Protein AF-A0A2C6KKE9-F1 (afdb_monomer_lite)

Radius of gyration: 53.25 Å; chains: 1; bounding box: 142×73×127 Å

Foldseek 3Di:
DDDDDDDDDDDDDDDDDDDDDDDDDDDDDDDDDDDDDDDDDDDDDDDDDDDDDDDDDDDDDDDDDDDDDDDDDDDDDDDDDDDDDDDDDDDDDDDDDDDPDDDDDQDDDPPRDRDPDDDPVRVVVVVVVVVVVVVVVVVVVVVVVVVVVVVVVVVVVVVVVVVVVVVVVVVVVVVVVVVVVVVVVVVVVVVVVVVVVVVCVVVVVLVVVLVVQLVVCVVVVNNVVSVVVSVVVVVVVVVVVVVD

Sequence (244 aa):
MEDKEGSTANPSVCPSPTTPGTSSPSSPASPPDTAATKEPKKKSKQRKSVTETAGDSGKAGTGDGKNAEGGPEGRSSSVSAGQMADGDTEGAGTPDELSLRGPQRTIVEKDGKPMQRFTLSEAADEIKRLRRLVKQVRGDLKKAEEDLKTSQSQIGRLQAEHEQSENRLRQKEEETTRFKKEVDELNRGLDIAAEELRVLQATSLPLNEARKLTYKALRKGRALQCLADLFSKNHMTENLVREG

pLDDT: mean 71.03, std 22.38, range [35.94, 98.56]

Secondary structure (DSSP, 8-state):
--------PPPPPPPPPPPPP-----PPP--------------------------------------------------------------------------------TTSS------HHHHHHHHHHHHHHHHHHHHHHHHHHHHHHHHHHHHHHHH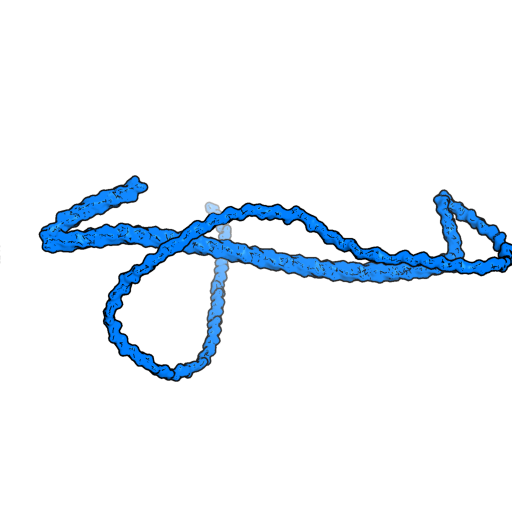HHHHHHHHHHHHHHHHHHHHHHHHHHHHHHHHHHHHHHHHHHHHHHHHHHHHHHHHHHHHTT-HHHHHHHHHHHHHHHHHHHHH-

Structure (mmCIF, N/CA/C/O backbone):
data_AF-A0A2C6KKE9-F1
#
_entry.id   AF-A0A2C6KKE9-F1
#
loop_
_atom_site.group_PDB
_atom_site.id
_atom_site.type_symbol
_atom_site.label_atom_id
_atom_site.label_alt_id
_atom_site.label_comp_id
_atom_site.label_asym_id
_atom_site.label_entity_id
_atom_site.label_seq_id
_atom_site.pdbx_PDB_ins_code
_atom_site.Cartn_x
_atom_site.Cartn_y
_atom_site.Cartn_z
_atom_site.occupancy
_atom_site.B_iso_or_equiv
_atom_site.auth_seq_id
_atom_site.auth_comp_id
_atom_site.auth_asym_id
_atom_site.auth_atom_id
_atom_site.pdbx_PDB_model_num
ATOM 1 N N . MET A 1 1 ? 67.459 13.243 31.282 1.00 55.81 1 MET A N 1
ATOM 2 C CA . MET A 1 1 ? 67.657 11.953 31.963 1.00 55.81 1 MET A CA 1
ATOM 3 C C . MET A 1 1 ? 66.476 11.769 32.879 1.00 55.81 1 MET A C 1
ATOM 5 O O . MET A 1 1 ? 66.356 12.538 33.818 1.00 55.81 1 MET A O 1
ATOM 9 N N . GLU A 1 2 ? 65.599 10.855 32.484 1.00 52.03 2 GLU A N 1
ATOM 10 C CA . GLU A 1 2 ? 64.732 9.984 33.285 1.00 52.03 2 GLU A CA 1
ATOM 11 C C . GLU A 1 2 ? 63.432 9.731 32.522 1.00 52.03 2 GLU A C 1
ATOM 13 O O . GLU A 1 2 ? 62.598 10.607 32.303 1.00 52.03 2 GLU A O 1
ATOM 18 N N . ASP A 1 3 ? 63.387 8.496 32.042 1.00 56.44 3 ASP A N 1
ATOM 19 C CA . ASP A 1 3 ? 62.351 7.819 31.291 1.00 56.44 3 ASP A CA 1
ATOM 20 C C . ASP A 1 3 ? 61.193 7.365 32.193 1.00 56.44 3 ASP A C 1
ATOM 22 O O . ASP A 1 3 ? 61.383 7.183 33.399 1.00 56.44 3 ASP A O 1
ATOM 26 N N . LYS A 1 4 ? 60.045 7.073 31.557 1.00 53.81 4 LYS A N 1
ATOM 27 C CA . LYS A 1 4 ? 59.129 5.915 31.754 1.00 53.81 4 LYS A CA 1
ATOM 28 C C . LYS A 1 4 ? 57.690 6.348 31.469 1.00 53.81 4 LYS A C 1
ATOM 30 O O . LYS A 1 4 ? 57.096 7.114 32.214 1.00 53.81 4 LYS A O 1
ATOM 35 N N . GLU A 1 5 ? 57.171 6.077 30.276 1.00 59.91 5 GLU A N 1
ATOM 36 C CA . GLU A 1 5 ? 56.595 4.796 29.824 1.00 59.91 5 GLU A CA 1
ATOM 37 C C . GLU A 1 5 ? 55.412 4.315 30.668 1.00 59.91 5 GLU A C 1
ATOM 39 O O . GLU A 1 5 ? 55.556 3.821 31.784 1.00 59.91 5 GLU A O 1
ATOM 44 N N . GLY A 1 6 ? 54.228 4.412 30.067 1.00 52.19 6 GLY A N 1
ATOM 45 C CA . GLY A 1 6 ? 53.011 3.784 30.543 1.00 52.19 6 GLY A CA 1
ATOM 46 C C . GLY A 1 6 ? 51.928 3.901 29.482 1.00 52.19 6 GLY A C 1
ATOM 47 O O . GLY A 1 6 ? 51.401 4.986 29.268 1.00 52.19 6 GLY A O 1
ATOM 48 N N . SER A 1 7 ? 51.630 2.795 28.799 1.00 58.91 7 SER A N 1
ATOM 49 C CA . SER A 1 7 ? 50.264 2.289 28.591 1.00 58.91 7 SER A CA 1
ATOM 50 C C . SER A 1 7 ? 50.245 1.290 27.431 1.00 58.91 7 SER A C 1
ATOM 52 O O . SER A 1 7 ? 50.233 1.645 26.253 1.00 58.91 7 SER A O 1
ATOM 54 N N . THR A 1 8 ? 50.256 0.012 27.792 1.00 56.03 8 THR A N 1
ATOM 55 C CA . THR A 1 8 ? 49.983 -1.132 26.927 1.00 56.03 8 THR A CA 1
ATOM 56 C C . THR A 1 8 ? 48.475 -1.246 26.699 1.00 56.03 8 THR A C 1
ATOM 58 O O . THR A 1 8 ? 47.726 -1.667 27.580 1.00 56.03 8 THR A O 1
ATOM 61 N N . ALA A 1 9 ? 48.015 -0.882 25.501 1.00 60.22 9 ALA A N 1
ATOM 62 C CA . ALA A 1 9 ? 46.656 -1.161 25.051 1.00 60.22 9 ALA A CA 1
ATOM 63 C C . ALA A 1 9 ? 46.597 -2.546 24.380 1.00 60.22 9 ALA A C 1
ATOM 65 O O . ALA A 1 9 ? 47.288 -2.811 23.398 1.00 60.22 9 ALA A O 1
ATOM 66 N N . ASN A 1 10 ? 45.764 -3.424 24.940 1.00 64.12 10 ASN A N 1
ATOM 67 C CA . ASN A 1 10 ? 45.442 -4.755 24.423 1.00 64.12 10 ASN A CA 1
ATOM 68 C C . ASN A 1 10 ? 44.775 -4.684 23.035 1.00 64.12 10 ASN A C 1
ATOM 70 O O . ASN A 1 10 ? 43.813 -3.926 22.881 1.00 64.12 10 ASN A O 1
ATOM 74 N N . PRO A 1 11 ? 45.166 -5.518 22.054 1.00 63.31 11 PRO A N 1
ATOM 75 C CA . PRO A 1 11 ? 44.358 -5.714 20.863 1.00 63.31 11 PRO A CA 1
ATOM 76 C C . PRO A 1 11 ? 43.216 -6.706 21.120 1.00 63.31 11 PRO A C 1
ATOM 78 O O . PRO A 1 11 ? 43.390 -7.816 21.623 1.00 63.31 11 PRO A O 1
ATOM 81 N N . SER A 1 12 ? 42.035 -6.228 20.743 1.00 63.50 12 SER A N 1
ATOM 82 C CA . SER A 1 12 ? 40.736 -6.885 20.700 1.00 63.50 12 SER A CA 1
ATOM 83 C C . SER A 1 12 ? 40.760 -8.257 20.014 1.00 63.50 12 SER A C 1
ATOM 85 O O . SER A 1 12 ? 41.307 -8.429 18.923 1.00 63.50 12 SER A O 1
ATOM 87 N N . VAL A 1 13 ? 40.111 -9.220 20.663 1.00 63.34 13 VAL A N 1
ATOM 88 C CA . VAL A 1 13 ? 39.846 -10.577 20.182 1.00 63.34 13 VAL A CA 1
ATOM 89 C C . VAL A 1 13 ? 38.817 -10.515 19.049 1.00 63.34 13 VAL A C 1
ATOM 91 O O . VAL A 1 13 ? 37.689 -10.070 19.248 1.00 63.34 13 VAL A O 1
ATOM 94 N N . CYS A 1 14 ? 39.195 -10.979 17.859 1.00 54.75 14 CYS A N 1
ATOM 95 C CA . CYS A 1 14 ? 38.273 -11.196 16.744 1.00 54.75 14 CYS A CA 1
ATOM 96 C C . CYS A 1 14 ? 37.446 -12.474 16.983 1.00 54.75 14 CYS A C 1
ATOM 98 O O . CYS A 1 14 ? 38.049 -13.532 17.179 1.00 54.75 14 CYS A O 1
ATOM 100 N N . PRO A 1 15 ? 36.103 -12.441 16.925 1.00 65.38 15 PRO A N 1
ATOM 101 C CA . PRO A 1 15 ? 35.307 -13.658 16.851 1.00 65.38 15 PRO A CA 1
ATOM 102 C C . PRO A 1 15 ? 35.207 -14.163 15.402 1.00 65.38 15 PRO A C 1
ATOM 104 O O . PRO A 1 15 ? 34.883 -13.418 14.477 1.00 65.38 15 PRO A O 1
ATOM 107 N N . SER A 1 16 ? 35.491 -15.451 15.219 1.00 62.53 16 SER A N 1
ATOM 108 C CA . SER A 1 16 ? 35.366 -16.194 13.962 1.00 62.53 16 SER A CA 1
ATOM 109 C C . SER A 1 16 ? 33.905 -16.310 13.492 1.00 62.53 16 SER A C 1
ATOM 111 O O . SER A 1 16 ? 33.010 -16.442 14.331 1.00 62.53 16 SER A O 1
ATOM 113 N N . PRO A 1 17 ? 33.635 -16.351 12.174 1.00 62.50 17 PRO A N 1
ATOM 114 C CA . PRO A 1 17 ? 32.291 -16.568 11.650 1.00 62.50 17 PRO A CA 1
ATOM 115 C C . PRO A 1 17 ? 31.867 -18.041 11.769 1.00 62.50 17 PRO A C 1
ATOM 117 O O . PRO A 1 17 ? 32.519 -18.947 11.251 1.00 62.50 17 PRO A O 1
ATOM 120 N N . THR A 1 18 ? 30.737 -18.270 12.435 1.00 60.88 18 THR A N 1
ATOM 121 C CA . THR A 1 18 ? 29.997 -19.536 12.434 1.00 60.88 18 THR A CA 1
ATOM 122 C C . THR A 1 18 ? 29.334 -19.741 11.071 1.00 60.88 18 THR A C 1
ATOM 124 O O . THR A 1 18 ? 28.543 -18.912 10.626 1.00 60.88 18 THR A O 1
ATOM 127 N N . THR A 1 19 ? 29.641 -20.850 10.402 1.00 60.78 19 THR A N 1
ATOM 128 C CA . THR A 1 19 ? 28.963 -21.291 9.179 1.00 60.78 19 THR A CA 1
ATOM 129 C C . THR A 1 19 ? 27.631 -21.973 9.527 1.00 60.78 19 THR A C 1
ATOM 131 O O . THR A 1 19 ? 27.617 -22.895 10.345 1.00 60.78 19 THR A O 1
ATOM 134 N N . PRO A 1 20 ? 26.493 -21.586 8.923 1.00 59.00 20 PRO A N 1
ATOM 135 C CA . PRO A 1 20 ? 25.281 -22.390 8.996 1.00 59.00 20 PRO A CA 1
ATOM 136 C C . PRO A 1 20 ? 25.345 -23.531 7.973 1.00 59.00 20 PRO A C 1
ATOM 138 O O . PRO A 1 20 ? 25.491 -23.318 6.768 1.00 59.00 20 PRO A O 1
ATOM 141 N N . GLY A 1 21 ? 25.249 -24.758 8.490 1.00 44.78 21 GLY A N 1
ATOM 142 C CA . GLY A 1 21 ? 25.185 -25.991 7.719 1.00 44.78 21 GLY A CA 1
ATOM 143 C C . GLY A 1 21 ? 24.011 -25.997 6.744 1.00 44.78 21 GLY A C 1
ATOM 144 O O . GLY A 1 21 ? 22.859 -25.779 7.112 1.00 44.78 21 GLY A O 1
ATOM 145 N N . THR A 1 22 ? 24.329 -26.268 5.485 1.00 43.88 22 THR A N 1
ATOM 146 C CA . THR A 1 22 ? 23.380 -26.464 4.394 1.00 43.88 22 THR A CA 1
ATOM 147 C C . THR A 1 22 ? 22.807 -27.879 4.504 1.00 43.88 22 THR A C 1
ATOM 149 O O . THR A 1 22 ? 23.378 -28.844 4.000 1.00 43.88 22 THR A O 1
ATOM 152 N N . SER A 1 23 ? 21.692 -28.034 5.216 1.00 47.28 23 SER A N 1
ATOM 153 C CA . SER A 1 23 ? 20.913 -29.271 5.207 1.00 47.28 23 SER A CA 1
ATOM 154 C C . SER A 1 23 ? 20.125 -29.361 3.900 1.00 47.28 23 SER A C 1
ATOM 156 O O . SER A 1 23 ? 19.170 -28.630 3.651 1.00 47.28 23 SER A O 1
ATOM 158 N N . SER A 1 24 ? 20.572 -30.270 3.038 1.00 52.88 24 SER A N 1
ATOM 159 C CA . SER A 1 24 ? 19.878 -30.675 1.817 1.00 52.88 24 SER A CA 1
ATOM 160 C C . SER A 1 24 ? 18.617 -31.475 2.170 1.00 52.88 24 SER A C 1
ATOM 162 O O . SER A 1 24 ? 18.736 -32.459 2.904 1.00 52.88 24 SER A O 1
ATOM 164 N N . PRO A 1 25 ? 17.426 -31.145 1.642 1.00 59.31 25 PRO A N 1
ATOM 165 C CA . PRO A 1 25 ? 16.310 -32.076 1.655 1.00 59.31 25 PRO A CA 1
ATOM 166 C C . PRO A 1 25 ? 16.456 -33.086 0.510 1.00 59.31 25 PRO A C 1
ATOM 168 O O . PRO A 1 25 ? 16.362 -32.770 -0.677 1.00 59.31 25 PRO A O 1
ATOM 171 N N . SER A 1 26 ? 16.694 -34.329 0.914 1.00 46.16 26 SER A N 1
ATOM 172 C CA . SER A 1 26 ? 16.576 -35.554 0.131 1.00 46.16 26 SER A CA 1
ATOM 173 C C . SER A 1 26 ? 15.226 -35.631 -0.588 1.00 46.16 26 SER A C 1
ATOM 175 O O . SER A 1 26 ? 14.182 -35.740 0.056 1.00 46.16 26 SER A O 1
ATOM 177 N N . SER A 1 27 ? 15.251 -35.619 -1.920 1.00 62.00 27 SER A N 1
ATOM 178 C CA . SER A 1 27 ? 14.107 -36.016 -2.746 1.00 62.00 27 SER A CA 1
ATOM 179 C C . SER A 1 27 ? 14.050 -37.546 -2.840 1.00 62.00 27 SER A C 1
ATOM 181 O O . SER A 1 27 ? 15.075 -38.158 -3.155 1.00 62.00 27 SER A O 1
ATOM 183 N N . PRO A 1 28 ? 12.900 -38.191 -2.577 1.00 64.94 28 PRO A N 1
ATOM 184 C CA . PRO A 1 28 ? 12.760 -39.624 -2.778 1.00 64.94 28 PRO A CA 1
ATOM 185 C C . PRO A 1 28 ? 12.628 -39.968 -4.265 1.00 64.94 28 PRO A C 1
ATOM 187 O O . PRO A 1 28 ? 11.900 -39.332 -5.025 1.00 64.94 28 PRO A O 1
ATOM 190 N N . ALA A 1 29 ? 13.369 -41.003 -4.646 1.00 49.69 29 ALA A N 1
ATOM 191 C CA . ALA A 1 29 ? 13.398 -41.622 -5.958 1.00 49.69 29 ALA A CA 1
ATOM 192 C C . ALA A 1 29 ? 12.209 -42.568 -6.193 1.00 49.69 29 ALA A C 1
ATOM 194 O O . ALA A 1 29 ? 11.697 -43.153 -5.236 1.00 49.69 29 ALA A O 1
ATOM 195 N N . SER A 1 30 ? 11.955 -42.823 -7.489 1.00 53.44 30 SER A N 1
ATOM 196 C CA . SER A 1 30 ? 11.375 -44.031 -8.135 1.00 53.44 30 SER A CA 1
ATOM 197 C C . SER A 1 30 ? 10.052 -43.794 -8.885 1.00 53.44 30 SER A C 1
ATOM 199 O O . SER A 1 30 ? 9.236 -43.010 -8.407 1.00 53.44 30 SER A O 1
ATOM 201 N N . PRO A 1 31 ? 9.717 -44.597 -9.922 1.00 64.44 31 PRO A N 1
ATOM 202 C CA . PRO A 1 31 ? 10.551 -45.264 -10.942 1.00 64.44 31 PRO A CA 1
ATOM 203 C C . PRO A 1 31 ? 9.940 -45.114 -12.379 1.00 64.44 31 PRO A C 1
ATOM 205 O O . PRO A 1 31 ? 8.987 -44.354 -12.553 1.00 64.44 31 PRO A O 1
ATOM 208 N N . PRO A 1 32 ? 10.509 -45.755 -13.427 1.00 60.16 32 PRO A N 1
ATOM 209 C CA . PRO A 1 32 ? 10.263 -45.429 -14.831 1.00 60.16 32 PRO A CA 1
ATOM 210 C C . PRO A 1 32 ? 9.205 -46.327 -15.480 1.00 60.16 32 PRO A C 1
ATOM 212 O O . PRO A 1 32 ? 9.117 -47.503 -15.144 1.00 60.16 32 PRO A O 1
ATOM 215 N N . ASP A 1 33 ? 8.525 -45.807 -16.505 1.00 47.66 33 ASP A N 1
ATOM 216 C CA . ASP A 1 33 ? 7.851 -46.647 -17.492 1.00 47.66 33 ASP A CA 1
ATOM 217 C C . ASP A 1 33 ? 8.368 -46.378 -18.903 1.00 47.66 33 ASP A C 1
ATOM 219 O O . ASP A 1 33 ? 8.398 -45.266 -19.435 1.00 47.66 33 ASP A O 1
ATOM 223 N N . THR A 1 34 ? 8.841 -47.474 -19.470 1.00 47.44 34 THR A N 1
ATOM 224 C CA . THR A 1 34 ? 9.357 -47.658 -20.811 1.00 47.44 34 THR A CA 1
ATOM 225 C C . THR A 1 34 ? 8.245 -47.745 -21.854 1.00 47.44 34 THR A C 1
ATOM 227 O O . THR A 1 34 ? 7.220 -48.375 -21.622 1.00 47.44 34 THR A O 1
ATOM 230 N N . ALA A 1 35 ? 8.601 -47.291 -23.059 1.00 42.09 35 ALA A N 1
ATOM 231 C CA . ALA A 1 35 ? 8.372 -47.952 -24.349 1.00 42.09 35 ALA A CA 1
ATOM 232 C C . ALA A 1 35 ? 7.429 -47.266 -25.357 1.00 42.09 35 ALA A C 1
ATOM 234 O O . ALA A 1 35 ? 6.228 -47.132 -25.160 1.00 42.09 35 ALA A O 1
ATOM 235 N N . ALA A 1 36 ? 8.043 -47.054 -26.530 1.00 43.06 36 ALA A N 1
ATOM 236 C CA . ALA A 1 36 ? 7.494 -47.205 -27.877 1.00 43.06 36 ALA A CA 1
ATOM 237 C C . ALA A 1 36 ? 6.653 -46.055 -28.464 1.00 43.06 36 ALA A C 1
ATOM 239 O O . ALA A 1 36 ? 5.851 -45.443 -27.785 1.00 43.06 36 ALA A O 1
ATOM 240 N N . THR A 1 37 ? 6.678 -45.720 -29.757 1.00 37.41 37 THR A N 1
ATOM 241 C CA . THR A 1 37 ? 7.508 -46.034 -30.936 1.00 37.41 37 THR A CA 1
ATOM 242 C C . THR A 1 37 ? 6.855 -45.257 -32.093 1.00 37.41 37 THR A C 1
ATOM 244 O O . THR A 1 37 ? 5.659 -45.439 -32.289 1.00 37.41 37 THR A O 1
ATOM 247 N N . LYS A 1 38 ? 7.628 -44.472 -32.870 1.00 46.19 38 LYS A N 1
ATOM 248 C CA . LYS A 1 38 ? 7.531 -44.193 -34.336 1.00 46.19 38 LYS A CA 1
ATOM 249 C C . LYS A 1 38 ? 7.709 -42.724 -34.746 1.00 46.19 38 LYS A C 1
ATOM 251 O O . LYS A 1 38 ? 6.791 -41.916 -34.671 1.00 46.19 38 LYS A O 1
ATOM 256 N N . GLU A 1 39 ? 8.872 -42.467 -35.351 1.00 49.41 39 GLU A N 1
ATOM 257 C CA . GLU A 1 39 ? 9.012 -41.563 -36.502 1.00 49.41 39 GLU A CA 1
ATOM 258 C C . GLU A 1 39 ? 8.097 -42.013 -37.665 1.00 49.41 39 GLU A C 1
ATOM 260 O O . GLU A 1 39 ? 7.815 -43.207 -37.817 1.00 49.41 39 GLU A O 1
ATOM 265 N N . PRO A 1 40 ? 7.730 -41.088 -38.572 1.00 58.06 40 PRO A N 1
ATOM 266 C CA . PRO A 1 40 ? 8.407 -41.150 -39.868 1.00 58.06 40 PRO A CA 1
ATOM 267 C C . PRO A 1 40 ? 8.799 -39.784 -40.450 1.00 58.06 40 PRO A C 1
ATOM 269 O O . PRO A 1 40 ? 8.018 -38.837 -40.520 1.00 58.06 40 PRO A O 1
ATOM 272 N N . LYS A 1 41 ? 10.008 -39.752 -41.016 1.00 46.03 41 LYS A N 1
ATOM 273 C CA . LYS A 1 41 ? 10.457 -38.779 -42.018 1.00 46.03 41 LYS A CA 1
ATOM 274 C C . LYS A 1 41 ? 9.660 -38.927 -43.318 1.00 46.03 41 LYS A C 1
ATOM 276 O O . LYS A 1 41 ? 9.685 -40.001 -43.916 1.00 46.03 41 LYS A O 1
ATOM 281 N N . LYS A 1 42 ? 9.125 -37.826 -43.859 1.00 56.66 42 LYS A N 1
ATOM 282 C CA . LYS A 1 42 ? 9.005 -37.620 -45.317 1.00 56.66 42 LYS A CA 1
ATOM 283 C C . LYS A 1 42 ? 9.294 -36.165 -45.700 1.00 56.66 42 LYS A C 1
ATOM 285 O O . LYS A 1 42 ? 8.695 -35.229 -45.189 1.00 56.66 42 LYS A O 1
ATOM 290 N N . LYS A 1 43 ?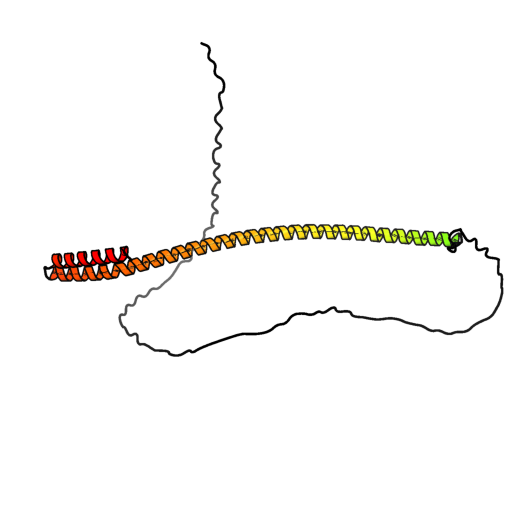 10.241 -36.021 -46.630 1.00 47.47 43 LYS A N 1
ATOM 291 C CA . LYS A 1 43 ? 10.585 -34.811 -47.389 1.00 47.47 43 LYS A CA 1
ATOM 292 C C . LYS A 1 43 ? 9.473 -34.474 -48.396 1.00 47.47 43 LYS A C 1
ATOM 294 O O . LYS A 1 43 ? 9.055 -35.373 -49.114 1.00 47.47 43 LYS A O 1
ATOM 299 N N . SER A 1 44 ? 9.125 -33.193 -48.545 1.00 50.72 44 SER A N 1
ATOM 300 C CA . SER A 1 44 ? 8.686 -32.553 -49.809 1.00 50.72 44 SER A CA 1
ATOM 301 C C . SER A 1 44 ? 8.586 -31.035 -49.568 1.00 50.72 44 SER A C 1
ATOM 303 O O . SER A 1 44 ? 7.815 -30.611 -48.722 1.00 50.72 44 SER A O 1
ATOM 305 N N . LYS A 1 45 ? 9.531 -30.190 -49.994 1.00 50.75 45 LYS A N 1
ATOM 306 C CA . LYS A 1 45 ? 9.705 -29.556 -51.319 1.00 50.75 45 LYS A CA 1
ATOM 307 C C . LYS A 1 45 ? 8.554 -28.608 -51.747 1.00 50.75 45 LYS A C 1
ATOM 309 O O . LYS A 1 45 ? 7.519 -29.053 -52.211 1.00 50.75 45 LYS A O 1
ATOM 314 N N . GLN A 1 46 ? 8.872 -27.305 -51.673 1.00 38.88 46 GLN A N 1
ATOM 315 C CA . GLN A 1 46 ? 8.529 -26.192 -52.586 1.00 38.88 46 GLN A CA 1
ATOM 316 C C . GLN A 1 46 ? 7.069 -25.720 -52.790 1.00 38.88 46 GLN A C 1
ATOM 318 O O . GLN A 1 46 ? 6.284 -26.405 -53.432 1.00 38.88 46 GLN A O 1
ATOM 323 N N . ARG A 1 47 ? 6.838 -24.433 -52.443 1.00 42.94 47 ARG A N 1
ATOM 324 C CA . ARG A 1 47 ? 6.239 -23.294 -53.216 1.00 42.94 47 ARG A CA 1
ATOM 325 C C . ARG A 1 47 ? 5.418 -22.403 -52.262 1.00 42.94 47 ARG A C 1
ATOM 327 O O . ARG A 1 47 ? 4.523 -22.898 -51.604 1.00 42.94 47 ARG A O 1
ATOM 334 N N . LYS A 1 48 ? 5.815 -21.159 -51.952 1.00 47.50 48 LYS A N 1
ATOM 335 C CA . LYS A 1 48 ? 5.644 -19.899 -52.719 1.00 47.50 48 LYS A CA 1
ATOM 336 C C . LYS A 1 48 ? 4.227 -19.700 -53.286 1.00 47.50 48 LYS A C 1
ATOM 338 O O . LYS A 1 48 ? 3.978 -20.140 -54.400 1.00 47.50 48 LYS A O 1
ATOM 343 N N . SER A 1 49 ? 3.394 -18.950 -52.560 1.00 50.84 49 SER A N 1
ATOM 344 C CA . SER A 1 49 ? 2.665 -17.769 -53.064 1.00 50.84 49 SER A CA 1
ATOM 345 C C . SER A 1 49 ? 1.855 -17.126 -51.932 1.00 50.84 49 SER A C 1
ATOM 347 O O . SER A 1 49 ? 0.918 -17.725 -51.415 1.00 50.84 49 SER A O 1
ATOM 349 N N . VAL A 1 50 ? 2.260 -15.912 -51.563 1.00 43.00 50 VAL A N 1
ATOM 350 C CA . VAL A 1 50 ? 1.491 -14.937 -50.785 1.00 43.00 50 VAL A CA 1
ATOM 351 C C . VAL A 1 50 ? 0.782 -14.043 -51.803 1.00 43.00 50 VAL A C 1
ATOM 353 O O . VAL A 1 50 ? 1.445 -13.519 -52.694 1.00 43.00 50 VAL A O 1
ATOM 356 N N . THR A 1 51 ? -0.530 -13.894 -51.661 1.00 46.34 51 THR A N 1
ATOM 357 C CA . THR A 1 51 ? -1.382 -12.848 -52.257 1.00 46.34 51 THR A CA 1
ATOM 358 C C . THR A 1 51 ? -2.437 -12.566 -51.191 1.00 46.34 51 THR A C 1
ATOM 360 O O . THR A 1 51 ? -3.193 -13.464 -50.834 1.00 46.34 51 THR A O 1
ATOM 363 N N . GLU A 1 52 ? -2.256 -11.507 -50.405 1.00 41.22 52 GLU A N 1
ATOM 364 C CA . GLU A 1 52 ? -2.947 -10.221 -50.589 1.00 41.22 52 GLU A CA 1
ATOM 365 C C . GLU A 1 52 ? -4.472 -10.370 -50.601 1.00 41.22 52 GLU A C 1
ATOM 367 O O . GLU A 1 52 ? -5.085 -10.641 -51.628 1.00 41.22 52 GLU A O 1
ATOM 372 N N . THR A 1 53 ? -5.080 -10.122 -49.441 1.00 43.12 53 THR A N 1
ATOM 373 C CA . THR A 1 53 ? -6.463 -9.653 -49.347 1.00 43.12 53 THR A CA 1
ATOM 374 C C . THR A 1 53 ? -6.485 -8.443 -48.431 1.00 43.12 53 THR A C 1
ATOM 376 O O . THR A 1 53 ? -6.206 -8.542 -47.236 1.00 43.12 53 THR A O 1
ATOM 379 N N . ALA A 1 54 ? -6.773 -7.302 -49.046 1.00 41.88 54 ALA A N 1
ATOM 380 C CA . ALA A 1 54 ? -7.089 -6.046 -48.404 1.00 41.88 54 ALA A CA 1
ATOM 381 C C . ALA A 1 54 ? -8.408 -6.146 -47.616 1.00 41.88 54 ALA A C 1
ATOM 383 O O . ALA A 1 54 ? -9.375 -6.743 -48.083 1.00 41.88 54 ALA A O 1
ATOM 384 N N . GLY A 1 55 ? -8.438 -5.509 -46.451 1.00 38.97 55 GLY A N 1
ATOM 385 C CA . GLY A 1 55 ? -9.633 -5.029 -45.754 1.00 38.97 55 GLY A CA 1
ATOM 386 C C . GLY A 1 55 ? -9.143 -3.841 -44.932 1.00 38.97 55 GLY A C 1
ATOM 387 O O . GLY A 1 55 ? -8.257 -4.009 -44.102 1.00 38.97 55 GLY A O 1
ATOM 388 N N . ASP A 1 56 ? -9.394 -2.587 -45.287 1.00 40.44 56 ASP A N 1
ATOM 389 C CA . ASP A 1 56 ? -10.642 -1.873 -45.581 1.00 40.44 56 ASP A CA 1
ATOM 390 C C . ASP A 1 56 ? -11.592 -1.730 -44.380 1.00 40.44 56 ASP A C 1
ATOM 392 O O . ASP A 1 56 ? -12.234 -2.677 -43.935 1.00 40.44 56 ASP A O 1
ATOM 396 N N . SER A 1 57 ? -11.712 -0.465 -43.965 1.00 41.34 57 SER A N 1
ATOM 397 C CA . SER A 1 57 ? -12.805 0.191 -43.237 1.00 41.34 57 SER A CA 1
ATOM 398 C C . SER A 1 57 ? -13.033 -0.081 -41.734 1.00 41.34 57 SER A C 1
ATOM 400 O O . SER A 1 57 ? -13.195 -1.202 -41.270 1.00 41.34 57 SER A O 1
ATOM 402 N N . GLY A 1 58 ? -13.145 1.022 -40.978 1.00 42.81 58 GLY A N 1
ATOM 403 C CA . GLY A 1 58 ? -13.637 1.076 -39.592 1.00 42.81 58 GLY A CA 1
ATOM 404 C C . GLY A 1 58 ? -13.024 2.253 -38.822 1.00 42.81 58 GLY A C 1
ATOM 405 O O . GLY A 1 58 ? -12.064 2.074 -38.090 1.00 42.81 58 GLY A O 1
ATOM 406 N N . LYS A 1 59 ? -13.322 3.515 -39.154 1.00 48.16 59 LYS A N 1
ATOM 407 C CA . LYS A 1 59 ? -14.528 4.298 -38.808 1.00 48.16 59 LYS A CA 1
ATOM 408 C C . LYS A 1 59 ? -14.662 4.599 -37.300 1.00 48.16 59 LYS A C 1
ATOM 410 O O . LYS A 1 59 ? -15.013 3.735 -36.515 1.00 48.16 59 LYS A O 1
ATOM 415 N N . ALA A 1 60 ? -14.391 5.873 -36.998 1.00 42.62 60 ALA A N 1
ATOM 416 C CA . ALA A 1 60 ? -14.898 6.771 -35.953 1.00 42.62 60 ALA A CA 1
ATOM 417 C C . ALA A 1 60 ? -15.665 6.204 -34.741 1.00 42.62 60 ALA A C 1
ATOM 419 O O . ALA A 1 60 ? -16.672 5.516 -34.883 1.00 42.62 60 ALA A O 1
ATOM 420 N N . GLY A 1 61 ? -15.285 6.696 -33.558 1.00 43.25 61 GLY A N 1
ATOM 421 C CA . GLY A 1 61 ? -16.062 6.589 -32.326 1.00 43.25 61 GLY A CA 1
ATOM 422 C C . GLY A 1 61 ? -15.684 7.672 -31.318 1.00 43.25 61 GLY A C 1
ATOM 423 O O . GLY A 1 61 ? -14.986 7.403 -30.349 1.00 43.25 61 GLY A O 1
ATOM 424 N N . THR A 1 62 ? -16.130 8.901 -31.582 1.00 43.53 62 THR A N 1
ATOM 425 C CA . THR A 1 62 ? -16.273 9.990 -30.605 1.00 43.53 62 THR A CA 1
ATOM 426 C C . THR A 1 62 ? -17.208 9.549 -29.478 1.00 43.53 62 THR A C 1
ATOM 428 O O . THR A 1 62 ? -18.273 8.998 -29.754 1.00 43.53 62 THR A O 1
ATOM 431 N N . GLY A 1 63 ? -16.840 9.818 -28.227 1.00 42.81 63 GLY A N 1
ATOM 432 C CA . GLY A 1 63 ? -17.665 9.518 -27.060 1.00 42.81 63 GLY A CA 1
ATOM 433 C C . GLY A 1 63 ? -17.384 10.478 -25.913 1.00 42.81 63 GLY A C 1
ATOM 434 O O . GLY A 1 63 ? -16.720 10.115 -24.950 1.00 42.81 63 GLY A O 1
ATOM 435 N N . ASP A 1 64 ? -17.886 11.706 -26.048 1.00 43.34 64 ASP A N 1
ATOM 436 C CA . ASP A 1 64 ? -18.146 12.620 -24.937 1.00 43.34 64 ASP A CA 1
ATOM 437 C C . ASP A 1 64 ? -19.186 11.999 -23.992 1.00 43.34 64 ASP A C 1
ATOM 439 O O . ASP A 1 64 ? -20.292 11.656 -24.410 1.00 43.34 64 ASP A O 1
ATOM 443 N N . GLY A 1 65 ? -18.845 11.891 -22.708 1.00 46.88 65 GLY A N 1
ATOM 444 C CA . GLY A 1 65 ? -19.751 11.472 -21.641 1.00 46.88 65 GLY A CA 1
ATOM 445 C C . GLY A 1 65 ? -19.741 12.493 -20.511 1.00 46.88 65 GLY A C 1
ATOM 446 O O . GLY A 1 65 ? -18.938 12.396 -19.587 1.00 46.88 65 GLY A O 1
ATOM 447 N N . LYS A 1 66 ? -20.629 13.486 -20.605 1.00 47.84 66 LYS A N 1
ATOM 448 C CA . LYS A 1 66 ? -20.987 14.406 -19.520 1.00 47.84 66 LYS A CA 1
ATOM 449 C C . LYS A 1 66 ? -22.172 13.851 -18.717 1.00 47.84 66 LYS A C 1
ATOM 451 O O . LYS A 1 66 ? -23.093 13.298 -19.310 1.00 47.84 66 LYS A O 1
ATOM 456 N N . ASN A 1 67 ? -22.169 14.194 -17.425 1.00 41.03 67 ASN A N 1
ATOM 457 C CA . ASN A 1 67 ? -23.303 14.496 -16.534 1.00 41.03 67 ASN A CA 1
ATOM 458 C C . ASN A 1 67 ? -23.652 13.540 -15.380 1.00 41.03 67 ASN A C 1
ATOM 460 O O . ASN A 1 67 ? -23.841 12.342 -15.558 1.00 41.03 67 ASN A O 1
ATOM 464 N N . ALA A 1 68 ? -23.910 14.242 -14.264 1.00 44.72 68 ALA A N 1
ATOM 465 C CA . ALA A 1 68 ? -24.858 14.028 -13.165 1.00 44.72 68 ALA A CA 1
ATOM 466 C C . ALA A 1 68 ? -24.189 13.596 -11.849 1.00 44.72 68 ALA A C 1
ATOM 468 O O . ALA A 1 68 ? -23.651 12.502 -11.741 1.00 44.72 68 ALA A O 1
ATOM 469 N N . GLU A 1 69 ? -23.985 14.508 -10.890 1.00 43.16 69 GLU A N 1
ATOM 470 C CA . GLU A 1 69 ? -24.995 15.051 -9.951 1.00 43.16 69 GLU A CA 1
ATOM 471 C C . GLU A 1 69 ? -25.756 13.957 -9.188 1.00 43.16 69 GLU A C 1
ATOM 473 O O . GLU A 1 69 ? -26.476 13.165 -9.788 1.00 43.16 69 GLU A O 1
ATOM 478 N N . GLY A 1 70 ? -25.631 13.955 -7.853 1.00 39.59 70 GLY A N 1
ATOM 479 C CA . GLY A 1 70 ? -26.502 13.164 -6.980 1.00 39.59 70 GLY A CA 1
ATOM 480 C C . GLY A 1 70 ? -25.910 12.766 -5.625 1.00 39.59 70 GLY A C 1
ATOM 481 O O . GLY A 1 70 ? -25.615 11.600 -5.397 1.00 39.59 70 GLY A O 1
ATOM 482 N N . GLY A 1 71 ? -25.788 13.716 -4.699 1.00 40.69 71 GLY A N 1
ATOM 483 C CA . GLY A 1 71 ? -26.095 13.482 -3.276 1.00 40.69 71 GLY A CA 1
ATOM 484 C C . GLY A 1 71 ? -27.225 14.448 -2.878 1.00 40.69 71 GLY A C 1
ATOM 485 O O . GLY A 1 71 ? -27.543 15.304 -3.708 1.00 40.69 71 GLY A O 1
ATOM 486 N N . PRO A 1 72 ? -27.804 14.425 -1.660 1.00 65.94 72 PRO A N 1
ATOM 487 C CA . PRO A 1 72 ? -27.615 13.550 -0.496 1.00 65.94 72 PRO A CA 1
ATOM 488 C C . PRO A 1 72 ? -28.976 12.953 -0.015 1.00 65.94 72 PRO A C 1
ATOM 490 O O . PRO A 1 72 ? -29.877 12.788 -0.825 1.00 65.94 72 PRO A O 1
ATOM 493 N N . GLU A 1 73 ? -29.124 12.689 1.295 1.00 40.97 73 GLU A N 1
ATOM 494 C CA . GLU A 1 73 ? -30.322 12.225 2.046 1.00 40.97 73 GLU A CA 1
ATOM 495 C C . GLU A 1 73 ? -30.407 10.694 2.231 1.00 40.97 73 GLU A C 1
ATOM 497 O O . GLU A 1 73 ? -30.262 9.914 1.302 1.00 40.97 73 GLU A O 1
ATOM 502 N N . GLY A 1 74 ? -30.562 10.132 3.430 1.00 43.91 74 GLY A N 1
ATOM 503 C CA . GLY A 1 74 ? -31.280 10.613 4.606 1.00 43.91 74 GLY A CA 1
ATOM 504 C C . GLY A 1 74 ? -32.407 9.619 4.887 1.00 43.91 74 GLY A C 1
ATOM 505 O O . GLY A 1 74 ? -33.478 9.738 4.306 1.00 43.91 74 GLY A O 1
ATOM 506 N N . ARG A 1 75 ? -32.176 8.605 5.734 1.00 45.06 75 ARG A N 1
ATOM 507 C CA . ARG A 1 75 ? -33.240 7.709 6.225 1.00 45.06 75 ARG A CA 1
ATOM 508 C C . ARG A 1 75 ? -33.004 7.306 7.675 1.00 45.06 75 ARG A C 1
ATOM 510 O O . ARG A 1 75 ? -32.435 6.265 7.981 1.00 45.06 75 ARG A O 1
ATOM 517 N N . SER A 1 76 ? -33.486 8.169 8.558 1.00 46.47 76 SER A N 1
ATOM 518 C CA . SER A 1 76 ? -34.025 7.811 9.863 1.00 46.47 76 SER A CA 1
ATOM 519 C C . SER A 1 76 ? -35.287 6.960 9.672 1.00 46.47 76 SER A C 1
ATOM 521 O O . SER A 1 76 ? -36.198 7.340 8.940 1.00 46.47 76 SER A O 1
ATOM 523 N N . SER A 1 77 ? -35.356 5.807 10.334 1.00 50.09 77 SER A N 1
ATOM 524 C CA . SER A 1 77 ? -36.577 5.005 10.440 1.00 50.09 77 SER A CA 1
ATOM 525 C C . SER A 1 77 ? -37.046 4.983 11.891 1.00 50.09 77 SER A C 1
ATOM 527 O O . SER A 1 77 ? -36.557 4.211 12.713 1.00 50.09 77 SER A O 1
ATOM 529 N N . SER A 1 78 ? -37.992 5.874 12.175 1.00 47.59 78 SER A N 1
ATOM 530 C CA . SER A 1 78 ? -38.891 5.876 13.326 1.00 47.59 78 SER A CA 1
ATOM 531 C C . SER A 1 78 ? -40.146 5.050 13.016 1.00 47.59 78 SER A C 1
ATOM 533 O O . SER A 1 78 ? -40.802 5.303 12.008 1.00 47.59 78 SER A O 1
ATOM 535 N N . VAL A 1 79 ? -40.486 4.102 13.888 1.00 47.78 79 VAL A N 1
ATOM 536 C CA . VAL A 1 79 ? -41.727 3.292 13.934 1.00 47.78 79 VAL A CA 1
ATOM 537 C C . VAL A 1 79 ? -41.744 2.652 15.336 1.00 47.78 79 VAL A C 1
ATOM 539 O O . VAL A 1 79 ? -40.691 2.188 15.758 1.00 47.78 79 VAL A O 1
ATOM 542 N N . SER A 1 80 ? -42.781 2.583 16.178 1.00 44.94 80 SER A N 1
ATOM 543 C CA . SER A 1 80 ? -44.218 2.927 16.196 1.00 44.94 80 SER A CA 1
ATOM 544 C C . SER A 1 80 ? -44.623 2.885 17.693 1.00 44.94 80 SER A C 1
ATOM 546 O O . SER A 1 80 ? -44.102 2.046 18.419 1.00 44.94 80 SER A O 1
ATOM 548 N N . ALA A 1 81 ? -45.331 3.854 18.280 1.00 43.19 81 ALA A N 1
ATOM 549 C CA . ALA A 1 81 ? -46.795 3.939 18.439 1.00 43.19 81 ALA A CA 1
ATOM 550 C C . ALA A 1 81 ? -47.513 2.685 19.015 1.00 43.19 81 ALA A C 1
ATOM 552 O O . ALA A 1 81 ? -47.509 1.628 18.391 1.00 43.19 81 ALA A O 1
ATOM 553 N N . GLY A 1 82 ? -48.214 2.874 20.148 1.00 36.91 82 GLY A N 1
ATOM 554 C CA . GLY A 1 82 ? -49.152 1.943 20.814 1.00 36.91 82 GLY A CA 1
ATOM 555 C C . GLY A 1 82 ? -48.726 1.686 22.270 1.00 36.91 82 GLY A C 1
ATOM 556 O O . GLY A 1 82 ? -47.599 1.277 22.488 1.00 36.91 82 GLY A O 1
ATOM 557 N N . GLN A 1 83 ? -49.494 1.930 23.335 1.00 47.84 83 GLN A N 1
ATOM 558 C CA . GLN A 1 83 ? -50.932 1.758 23.520 1.00 47.84 83 GLN A CA 1
ATOM 559 C C . GLN A 1 83 ? -51.366 2.531 24.784 1.00 47.84 83 GLN A C 1
ATOM 561 O O . GLN A 1 83 ? -50.783 2.347 25.850 1.00 47.84 83 GLN A O 1
ATOM 566 N N . MET A 1 84 ? -52.386 3.380 24.654 1.00 47.09 84 MET A N 1
ATOM 567 C CA . MET A 1 84 ? -53.191 3.890 25.768 1.00 47.09 84 MET A CA 1
ATOM 568 C C . MET A 1 84 ? -54.418 2.980 25.868 1.00 47.09 84 MET A C 1
ATOM 570 O O . MET A 1 84 ? -55.048 2.704 24.846 1.00 47.09 84 MET A O 1
ATOM 574 N N . ALA A 1 85 ? -54.739 2.505 27.066 1.00 53.03 85 ALA A N 1
ATOM 575 C CA . ALA A 1 85 ? -56.003 1.843 27.352 1.00 53.03 85 ALA A CA 1
ATOM 576 C C . ALA A 1 85 ? -56.603 2.503 28.594 1.00 53.03 85 ALA A C 1
ATOM 578 O O . ALA A 1 85 ? -56.234 2.179 29.722 1.00 53.03 85 ALA A O 1
ATOM 579 N N . ASP A 1 86 ? -57.491 3.459 28.334 1.00 42.25 86 ASP A N 1
ATOM 580 C CA . ASP A 1 86 ? -58.478 3.964 29.277 1.00 42.25 86 ASP A CA 1
ATOM 581 C C . ASP A 1 86 ? -59.559 2.894 29.468 1.00 42.25 86 ASP A C 1
ATOM 583 O O . ASP A 1 86 ? -60.070 2.319 28.504 1.00 42.25 86 ASP A O 1
ATOM 587 N N . GLY A 1 87 ? -59.872 2.599 30.725 1.00 50.59 87 GLY A N 1
ATOM 588 C CA . GLY A 1 87 ? -60.939 1.692 31.121 1.00 50.59 87 GLY A CA 1
ATOM 589 C C . GLY A 1 87 ? -61.822 2.381 32.145 1.00 50.59 87 GLY A C 1
ATOM 590 O O . GLY A 1 87 ? -61.546 2.314 33.341 1.00 50.59 87 GLY A O 1
ATOM 591 N N . ASP A 1 88 ? -62.870 3.037 31.653 1.00 41.81 88 ASP A N 1
ATOM 592 C CA . ASP A 1 88 ? -63.997 3.518 32.442 1.00 41.81 88 ASP A CA 1
ATOM 593 C C . ASP A 1 88 ? -64.796 2.328 32.988 1.00 41.81 88 ASP A C 1
ATOM 595 O O . ASP A 1 88 ? -65.174 1.406 32.261 1.00 41.81 88 ASP A O 1
ATOM 599 N N . THR A 1 89 ? -65.095 2.337 34.282 1.00 52.09 89 THR A N 1
ATOM 600 C CA . THR A 1 89 ? -66.168 1.515 34.851 1.00 52.09 89 THR A CA 1
ATOM 601 C C . THR A 1 89 ? -66.846 2.319 35.950 1.00 52.09 89 THR A C 1
ATOM 603 O O . THR A 1 89 ? -66.327 2.461 37.055 1.00 52.09 89 THR A O 1
ATOM 606 N N . GLU A 1 90 ? -68.012 2.869 35.616 1.00 48.41 90 GLU A N 1
ATOM 607 C CA . GLU A 1 90 ? -68.970 3.389 36.585 1.00 48.41 90 GLU A CA 1
ATOM 608 C C . GLU A 1 90 ? -69.644 2.240 37.348 1.00 48.41 90 GLU A C 1
ATOM 610 O O . GLU A 1 90 ? -69.927 1.179 36.790 1.00 48.41 90 GLU A O 1
ATOM 615 N N . GLY A 1 91 ? -69.954 2.466 38.625 1.00 39.38 91 GLY A N 1
ATOM 616 C CA . GLY A 1 91 ? -70.737 1.534 39.434 1.00 39.38 91 GLY A CA 1
ATOM 617 C C . GLY A 1 91 ? -70.921 2.023 40.866 1.00 39.38 91 GLY A C 1
ATOM 618 O O . GLY A 1 91 ? -70.053 1.838 41.709 1.00 39.38 91 GLY A O 1
ATOM 619 N N . ALA A 1 92 ? -72.056 2.675 41.102 1.00 43.94 92 ALA A N 1
ATOM 620 C CA . ALA A 1 92 ? -72.486 3.326 42.334 1.00 43.94 92 ALA A CA 1
ATOM 621 C C . ALA A 1 92 ? -72.596 2.416 43.578 1.00 43.94 92 ALA A C 1
ATOM 623 O O . ALA A 1 92 ? -72.899 1.229 43.472 1.00 43.94 92 ALA A O 1
ATOM 624 N N . GLY A 1 93 ? -72.474 3.029 44.765 1.00 38.41 93 GLY A N 1
ATOM 625 C CA . GLY A 1 93 ? -72.887 2.426 46.037 1.00 38.41 93 GLY A CA 1
ATOM 626 C C . GLY A 1 93 ? -72.345 3.123 47.291 1.00 38.41 93 GLY A C 1
ATOM 627 O O . GLY A 1 93 ? -71.430 2.619 47.930 1.00 38.41 93 GLY A O 1
ATOM 628 N N . THR A 1 94 ? -72.915 4.270 47.664 1.00 43.56 94 THR A N 1
ATOM 629 C CA . THR A 1 94 ? -73.050 4.695 49.076 1.00 43.56 94 THR A CA 1
ATOM 630 C C . THR A 1 94 ? -74.161 3.859 49.753 1.00 43.56 94 THR A C 1
ATOM 632 O O . THR A 1 94 ? -74.954 3.271 49.012 1.00 43.56 94 THR A O 1
ATOM 635 N N . PRO A 1 95 ? -74.302 3.800 51.101 1.00 56.91 95 PRO A N 1
ATOM 636 C CA . PRO A 1 95 ? -73.801 4.750 52.098 1.00 56.91 95 PRO A CA 1
ATOM 637 C C . PRO A 1 95 ? -73.197 4.138 53.385 1.00 56.91 95 PRO A C 1
ATOM 639 O O . PRO A 1 95 ? -73.223 2.938 53.629 1.00 56.91 95 PRO A O 1
ATOM 642 N N . ASP A 1 96 ? -72.753 5.073 54.221 1.00 35.94 96 ASP A N 1
ATOM 643 C CA . ASP A 1 96 ? -72.853 5.093 55.681 1.00 35.94 96 ASP A CA 1
ATOM 644 C C . ASP A 1 96 ? -71.656 4.753 56.582 1.00 35.94 96 ASP A C 1
ATOM 646 O O . ASP A 1 96 ? -70.959 3.751 56.471 1.00 35.94 96 ASP A O 1
ATOM 650 N N . GLU A 1 97 ? -71.569 5.650 57.566 1.00 37.34 97 GLU A N 1
ATOM 651 C CA . GLU A 1 97 ? -71.128 5.465 58.941 1.00 37.34 97 GLU A CA 1
ATOM 652 C C . GLU A 1 97 ? -69.657 5.678 59.362 1.00 37.34 97 GLU A C 1
ATOM 654 O O . GLU A 1 97 ? -68.723 4.953 59.038 1.00 37.34 97 GLU A O 1
ATOM 659 N N . LEU A 1 98 ? -69.550 6.661 60.269 1.00 41.00 98 LEU A N 1
ATOM 660 C CA . LEU A 1 98 ? -68.552 6.856 61.326 1.00 41.00 98 LEU A CA 1
ATOM 661 C C . LEU A 1 98 ? -67.270 7.628 60.984 1.00 41.00 98 LEU A C 1
ATOM 663 O O . LEU A 1 98 ? -66.137 7.155 61.004 1.00 41.00 98 LEU A O 1
ATOM 667 N N . SER A 1 99 ? -67.499 8.937 60.880 1.00 50.88 99 SER A N 1
ATOM 668 C CA . SER A 1 99 ? -66.660 9.991 61.453 1.00 50.88 99 SER A CA 1
ATOM 669 C C . SER A 1 99 ? -66.031 9.612 62.809 1.00 50.88 99 SER A C 1
ATOM 671 O O . SER A 1 99 ? -66.662 9.752 63.856 1.00 50.88 99 SER A O 1
ATOM 673 N N . LEU A 1 100 ? -64.735 9.290 62.806 1.00 43.56 100 LEU A N 1
ATOM 674 C CA . LEU A 1 100 ? -63.835 9.475 63.952 1.00 43.56 100 LEU A CA 1
ATOM 675 C C . LEU A 1 100 ? -62.582 10.236 63.500 1.00 43.56 100 LEU A C 1
ATOM 677 O O . LEU A 1 100 ? -61.489 9.701 63.321 1.00 43.56 100 LEU A O 1
ATOM 681 N N . ARG A 1 101 ? -62.770 11.543 63.301 1.00 39.31 101 ARG A N 1
ATOM 682 C CA . ARG A 1 101 ? -61.712 12.524 63.050 1.00 39.31 101 ARG A CA 1
ATOM 683 C C . ARG A 1 101 ? -60.931 12.782 64.344 1.00 39.31 101 ARG A C 1
ATOM 685 O O . ARG A 1 101 ? -61.282 13.662 65.124 1.00 39.31 101 ARG A O 1
ATOM 692 N N . GLY A 1 102 ? -59.853 12.034 64.559 1.00 41.06 102 GLY A N 1
ATOM 693 C CA . GLY A 1 102 ? -58.800 12.422 65.501 1.00 41.06 102 GLY A CA 1
ATOM 694 C C . GLY A 1 102 ? -57.980 13.604 64.946 1.00 41.06 102 GLY A C 1
ATOM 695 O O . GLY A 1 102 ? -57.742 13.662 63.737 1.00 41.06 102 GLY A O 1
ATOM 696 N N . PRO A 1 103 ? -57.539 14.570 65.772 1.00 45.16 103 PRO A N 1
ATOM 697 C CA . PRO A 1 103 ? -56.804 15.737 65.291 1.00 45.16 103 PRO A CA 1
ATOM 698 C C . PRO A 1 103 ? -55.353 15.367 64.935 1.00 45.16 103 PRO A C 1
ATOM 700 O O . PRO A 1 103 ? -54.483 15.281 65.801 1.00 45.16 103 PRO A O 1
ATOM 703 N N . GLN A 1 104 ? -55.078 15.178 63.641 1.00 43.28 104 GLN A N 1
ATOM 704 C CA . GLN A 1 104 ? -53.723 15.086 63.086 1.00 43.28 104 GLN A CA 1
ATOM 705 C C . GLN A 1 104 ? -53.030 16.452 63.219 1.00 43.28 104 GLN A C 1
ATOM 707 O O . GLN A 1 104 ? -53.268 17.373 62.439 1.00 43.28 104 GLN A O 1
ATOM 712 N N . ARG A 1 105 ? -52.183 16.608 64.241 1.00 44.56 105 ARG A N 1
ATOM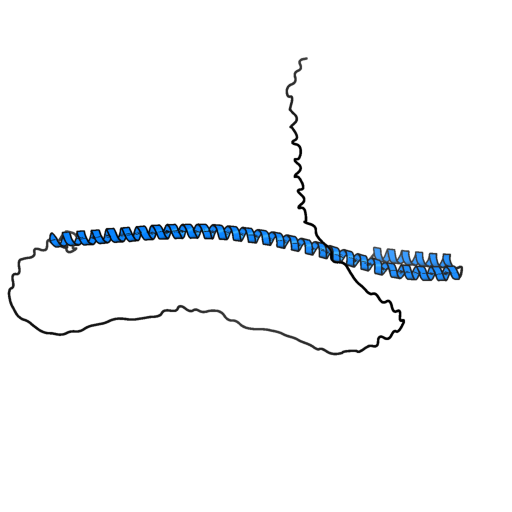 713 C CA . ARG A 1 105 ? -51.301 17.774 64.387 1.00 44.56 105 ARG A CA 1
ATOM 714 C C . ARG A 1 105 ? -50.167 17.673 63.362 1.00 44.56 105 ARG A C 1
ATOM 716 O O . ARG A 1 105 ? -49.230 16.894 63.545 1.00 44.56 105 ARG A O 1
ATOM 723 N N . THR A 1 106 ? -50.240 18.469 62.301 1.00 47.75 106 THR A N 1
ATOM 724 C CA . THR A 1 106 ? -49.133 18.693 61.364 1.00 47.75 106 THR A CA 1
ATOM 725 C C . THR A 1 106 ? -48.082 19.569 62.043 1.00 47.75 106 THR A C 1
ATOM 727 O O . THR A 1 106 ? -48.300 20.761 62.249 1.00 47.75 106 THR A O 1
ATOM 730 N N . ILE A 1 107 ? -46.954 18.974 62.433 1.00 54.62 107 ILE A N 1
ATOM 731 C CA . ILE A 1 107 ? -45.778 19.727 62.881 1.00 54.62 107 ILE A CA 1
ATOM 732 C C . ILE A 1 107 ? -44.991 20.087 61.623 1.00 54.62 107 ILE A C 1
ATOM 734 O O . ILE A 1 107 ? -44.524 19.198 60.913 1.00 54.62 107 ILE A O 1
ATOM 738 N N . VAL A 1 108 ? -44.925 21.382 61.327 1.00 45.25 108 VAL A N 1
ATOM 739 C CA . VAL A 1 108 ? -44.203 21.951 60.186 1.00 45.25 108 VAL A CA 1
ATOM 740 C C . VAL A 1 108 ? -42.778 22.251 60.648 1.00 45.25 108 VAL A C 1
ATOM 742 O O . VAL A 1 108 ? -42.599 22.955 61.641 1.00 45.25 108 VAL A O 1
ATOM 745 N N . GLU A 1 109 ? -41.773 21.698 59.968 1.00 55.94 109 GLU A N 1
ATOM 746 C CA . GLU A 1 109 ? -40.370 22.066 60.181 1.00 55.94 109 GLU A CA 1
ATOM 747 C C . GLU A 1 109 ? -39.978 23.276 59.316 1.00 55.94 109 GLU A C 1
ATOM 749 O O . GLU A 1 109 ? -40.670 23.635 58.360 1.00 55.94 109 GLU A O 1
ATOM 754 N N . LYS A 1 110 ? -38.859 23.912 59.684 1.00 58.41 110 LYS A N 1
ATOM 755 C CA . LYS A 1 110 ? -38.428 25.281 59.336 1.00 58.41 110 LYS A CA 1
ATOM 756 C C . LYS A 1 110 ? -38.282 25.595 57.831 1.00 58.41 110 LYS A C 1
ATOM 758 O O . LYS A 1 110 ? -38.156 26.765 57.487 1.00 58.41 110 LYS A O 1
ATOM 763 N N . ASP A 1 111 ? -38.386 24.597 56.953 1.00 60.94 111 ASP A N 1
ATOM 764 C CA . ASP A 1 111 ? -38.153 24.723 55.506 1.00 60.94 111 ASP A CA 1
ATOM 765 C C . ASP A 1 111 ? -39.417 24.548 54.638 1.00 60.94 111 ASP A C 1
ATOM 767 O O . ASP A 1 111 ? -39.322 24.401 53.419 1.00 60.94 111 ASP A O 1
ATOM 771 N N . GLY A 1 112 ? -40.617 24.541 55.233 1.00 63.59 112 GLY A N 1
ATOM 772 C CA . GLY A 1 112 ? -41.892 24.591 54.493 1.00 63.59 112 GLY A CA 1
ATOM 773 C C . GLY A 1 112 ? -42.225 23.349 53.652 1.00 63.59 112 GLY A C 1
ATOM 774 O O . GLY A 1 112 ? -43.252 23.317 52.976 1.00 63.59 112 GLY A O 1
ATOM 775 N N . LYS A 1 113 ? -41.395 22.304 53.705 1.00 71.12 113 LYS A N 1
ATOM 776 C CA . LYS A 1 113 ? -41.683 21.001 53.099 1.00 71.12 113 LYS A CA 1
ATOM 777 C C . LYS A 1 113 ? -42.534 20.186 54.077 1.00 71.12 113 LYS A C 1
ATOM 779 O O . LYS A 1 113 ? -42.152 20.082 55.245 1.00 71.12 113 LYS A O 1
ATOM 784 N N . PRO A 1 114 ? -43.671 19.605 53.651 1.00 57.19 114 PRO A N 1
ATOM 785 C CA . PRO A 1 114 ? -44.462 18.757 54.531 1.00 57.19 114 PRO A CA 1
ATOM 786 C C . PRO A 1 114 ? -43.607 17.561 54.957 1.00 57.19 114 PRO A C 1
ATOM 788 O O . PRO A 1 114 ? -43.194 16.748 54.131 1.00 57.19 114 PRO A O 1
ATOM 791 N N . MET A 1 115 ? -43.310 17.475 56.254 1.00 61.88 115 MET A N 1
ATOM 792 C CA . MET A 1 115 ? -42.584 16.348 56.824 1.00 61.88 115 MET A CA 1
ATOM 793 C C . MET A 1 115 ? -43.482 15.118 56.706 1.00 61.88 115 MET A C 1
ATOM 795 O O . MET A 1 115 ? -44.519 15.038 57.368 1.00 61.88 115 MET A O 1
ATOM 799 N N . GLN A 1 116 ? -43.112 14.182 55.830 1.00 71.12 116 GLN A N 1
ATOM 800 C CA . GLN A 1 116 ? -43.829 12.923 55.680 1.00 71.12 116 GLN A CA 1
ATOM 801 C C . GLN A 1 116 ? -43.672 12.139 56.986 1.00 71.12 116 GLN A C 1
ATOM 803 O O . GLN A 1 116 ? -42.629 11.555 57.275 1.00 71.12 116 GLN A O 1
ATOM 808 N N . ARG A 1 117 ? -44.694 12.221 57.840 1.00 71.12 117 ARG A N 1
ATOM 809 C CA . ARG A 1 117 ? -44.743 11.518 59.118 1.00 71.12 117 ARG A CA 1
ATOM 810 C C . ARG A 1 117 ? -45.075 10.065 58.847 1.00 71.12 117 ARG A C 1
ATOM 812 O O . ARG A 1 117 ? -46.241 9.692 58.828 1.00 71.12 117 ARG A O 1
ATOM 819 N N . PHE A 1 118 ? -44.038 9.270 58.641 1.00 75.50 118 PHE A N 1
ATOM 820 C CA . PHE A 1 118 ? -44.190 7.830 58.586 1.00 75.50 118 PHE A CA 1
ATOM 821 C C . PHE A 1 118 ? -44.567 7.297 59.964 1.00 75.50 118 PHE A C 1
ATOM 823 O O . PHE A 1 118 ? -43.926 7.596 60.977 1.00 75.50 118 PHE A O 1
ATOM 830 N N . THR A 1 119 ? -45.600 6.471 59.998 1.00 86.81 119 THR A N 1
ATOM 831 C CA . THR A 1 119 ? -45.810 5.540 61.103 1.00 86.81 119 THR A CA 1
ATOM 832 C C . THR A 1 119 ? -44.644 4.543 61.158 1.00 86.81 119 THR A C 1
ATOM 834 O O . THR A 1 119 ? -43.959 4.309 60.160 1.00 86.81 119 THR A O 1
ATOM 837 N N . LEU A 1 120 ? -44.382 3.934 62.321 1.00 86.31 120 LEU A N 1
ATOM 838 C CA . LEU A 1 120 ? -43.275 2.972 62.469 1.00 86.31 120 LEU A CA 1
ATOM 839 C C . LEU A 1 120 ? -43.375 1.798 61.475 1.00 86.31 120 LEU A C 1
ATOM 841 O O . LEU A 1 120 ? -42.346 1.288 61.033 1.00 86.31 120 LEU A O 1
ATOM 845 N N . SER A 1 121 ? -44.595 1.400 61.095 1.00 85.50 121 SER A N 1
ATOM 846 C CA . SER A 1 121 ? -44.841 0.391 60.060 1.00 85.50 121 SER A CA 1
ATOM 847 C C . SER A 1 121 ? -44.443 0.876 58.667 1.00 85.50 121 SER A C 1
ATOM 849 O O . SER A 1 121 ? -43.708 0.176 57.977 1.00 85.50 121 SER A O 1
ATOM 851 N N . GLU A 1 122 ? -44.840 2.088 58.270 1.00 89.44 122 GLU A N 1
ATOM 852 C CA . GLU A 1 122 ? -44.471 2.638 56.958 1.00 89.44 122 GLU A CA 1
ATOM 853 C C . GLU A 1 122 ? -42.958 2.870 56.846 1.00 89.44 122 GLU A C 1
ATOM 855 O O . GLU A 1 122 ? -42.359 2.587 55.810 1.00 89.44 122 GLU A O 1
ATOM 860 N N . ALA A 1 123 ? -42.312 3.315 57.929 1.00 90.31 123 ALA A N 1
ATOM 861 C CA . ALA A 1 123 ? -40.859 3.453 57.974 1.00 90.31 123 ALA A CA 1
ATOM 862 C C . ALA A 1 123 ? -40.152 2.092 57.804 1.00 90.31 123 ALA A C 1
ATOM 864 O O . ALA A 1 123 ? -39.137 1.995 57.111 1.00 90.31 123 ALA A O 1
ATOM 865 N N . ALA A 1 124 ? -40.691 1.023 58.400 1.00 91.19 124 ALA A N 1
ATOM 866 C CA . ALA A 1 124 ? -40.153 -0.327 58.250 1.00 91.19 124 ALA A CA 1
ATOM 867 C C . ALA A 1 124 ? -40.305 -0.860 56.813 1.00 91.19 124 ALA A C 1
ATOM 869 O O . ALA A 1 124 ? -39.362 -1.455 56.272 1.00 91.19 124 ALA A O 1
ATOM 870 N N . ASP A 1 125 ? -41.452 -0.615 56.178 1.00 94.19 125 ASP A N 1
ATOM 871 C CA . ASP A 1 125 ? -41.700 -1.000 54.787 1.00 94.19 125 ASP A CA 1
ATOM 872 C C . ASP A 1 125 ? -40.817 -0.221 53.807 1.00 94.19 125 ASP A C 1
ATOM 874 O O . ASP A 1 125 ? -40.241 -0.816 52.889 1.00 94.19 125 ASP A O 1
ATOM 878 N N . GLU A 1 126 ? -40.601 1.072 54.048 1.00 93.56 126 GLU A N 1
ATOM 879 C CA . GLU A 1 126 ? -39.713 1.893 53.228 1.00 93.56 126 GLU A CA 1
ATOM 880 C C . GLU A 1 126 ? -38.248 1.448 53.353 1.00 93.56 126 GLU A C 1
ATOM 882 O O . GLU A 1 126 ? -37.557 1.280 52.347 1.00 93.56 126 GLU A O 1
ATOM 887 N N . ILE A 1 127 ? -37.774 1.114 54.560 1.00 95.19 127 ILE A N 1
ATOM 888 C CA . ILE A 1 127 ? -36.443 0.508 54.749 1.00 95.19 127 ILE A CA 1
ATOM 889 C C . ILE A 1 127 ? -36.335 -0.813 53.975 1.00 95.19 127 ILE A C 1
ATOM 891 O O . ILE A 1 127 ? -35.301 -1.100 53.360 1.00 95.19 127 ILE A O 1
ATOM 895 N N . LYS A 1 128 ? -37.387 -1.639 53.974 1.00 96.75 128 LYS A N 1
ATOM 896 C CA . LYS A 1 128 ? -37.416 -2.900 53.220 1.00 96.75 128 LYS A CA 1
ATOM 897 C C . LYS A 1 128 ? -37.367 -2.649 51.710 1.00 96.75 128 LYS A C 1
ATOM 899 O O . LYS A 1 128 ? -36.634 -3.359 51.013 1.00 96.75 128 LYS A O 1
ATOM 904 N N . ARG A 1 129 ? -38.081 -1.636 51.208 1.00 96.88 129 ARG A N 1
ATOM 905 C CA . ARG A 1 129 ? -38.044 -1.191 49.805 1.00 96.88 129 ARG A CA 1
ATOM 906 C C . ARG A 1 129 ? -36.650 -0.699 49.415 1.00 96.88 129 ARG A C 1
ATOM 908 O O . ARG A 1 129 ? -36.077 -1.214 48.456 1.00 96.88 129 ARG A O 1
ATOM 915 N N . LEU A 1 130 ? -36.062 0.204 50.199 1.00 96.56 130 LEU A N 1
ATOM 916 C CA . LEU A 1 130 ? -34.715 0.735 49.975 1.00 96.56 130 LEU A CA 1
ATOM 917 C C . LEU A 1 130 ? -33.655 -0.372 49.996 1.00 96.56 130 LEU A C 1
ATOM 919 O O . LEU A 1 130 ? -32.782 -0.408 49.133 1.00 96.56 130 LEU A O 1
ATOM 923 N N . ARG A 1 131 ? -33.753 -1.345 50.910 1.00 97.19 131 ARG A N 1
ATOM 924 C CA . ARG A 1 131 ? -32.849 -2.510 50.931 1.00 97.19 131 ARG A CA 1
ATOM 925 C C . ARG A 1 131 ? -32.947 -3.356 49.661 1.00 97.19 131 ARG A C 1
ATOM 927 O O . ARG A 1 131 ? -31.922 -3.857 49.200 1.00 97.19 131 ARG A O 1
ATOM 934 N N . ARG A 1 132 ? -34.149 -3.546 49.101 1.00 97.44 132 ARG A N 1
ATOM 935 C CA . ARG A 1 132 ? -34.326 -4.239 47.810 1.00 97.44 132 ARG A CA 1
ATOM 936 C C . ARG A 1 132 ? -33.696 -3.437 46.674 1.00 97.44 132 ARG A C 1
ATOM 938 O O . ARG A 1 132 ? -32.943 -4.015 45.898 1.00 97.44 132 ARG A O 1
ATOM 945 N N . LEU A 1 133 ? -33.922 -2.123 46.646 1.00 97.75 133 LEU A N 1
ATOM 946 C CA . LEU A 1 133 ? -33.343 -1.229 45.644 1.00 97.75 133 LEU A CA 1
ATOM 947 C C . LEU A 1 133 ? -31.808 -1.248 45.684 1.00 97.75 133 LEU A C 1
ATOM 949 O O . LEU A 1 133 ? -31.171 -1.419 44.654 1.00 97.75 133 LEU A O 1
ATOM 953 N N . VAL A 1 134 ? -31.199 -1.176 46.872 1.00 97.81 134 VAL A N 1
ATOM 954 C CA . VAL A 1 134 ? -29.736 -1.265 47.028 1.00 97.81 134 VAL A CA 1
ATOM 955 C C . VAL A 1 134 ? -29.196 -2.601 46.513 1.00 97.81 134 VAL A C 1
ATOM 957 O O . VAL A 1 134 ? -28.145 -2.634 45.877 1.00 97.81 134 VAL A O 1
ATOM 960 N N . LYS A 1 135 ? -29.893 -3.716 46.770 1.00 97.75 135 LYS A N 1
ATOM 961 C CA . LYS A 1 135 ? -29.495 -5.028 46.232 1.00 97.75 135 LYS A CA 1
ATOM 962 C C . LYS A 1 135 ? -29.579 -5.063 44.708 1.00 97.75 135 LYS A C 1
ATOM 964 O O . LYS A 1 135 ? -28.664 -5.594 44.088 1.00 97.75 135 LYS A O 1
ATOM 969 N N . GLN A 1 136 ? -30.635 -4.491 44.133 1.00 97.81 136 GLN A N 1
ATOM 970 C CA . GLN A 1 136 ? -30.810 -4.390 42.687 1.00 97.81 136 GLN A CA 1
ATOM 971 C C . GLN A 1 136 ? -29.693 -3.553 42.056 1.00 97.81 136 GLN A C 1
ATOM 973 O O . GLN A 1 136 ? -28.960 -4.071 41.225 1.00 97.81 136 GLN A O 1
ATOM 978 N N . VAL A 1 137 ? -29.470 -2.330 42.546 1.00 98.00 137 VAL A N 1
ATOM 979 C CA . VAL A 1 137 ? -28.413 -1.433 42.048 1.00 98.00 137 VAL A CA 1
ATOM 980 C C . VAL A 1 137 ? -27.029 -2.074 42.165 1.00 98.00 137 VAL A C 1
ATOM 982 O O . VAL A 1 137 ? -26.221 -1.960 41.252 1.00 98.00 137 VAL A O 1
ATOM 985 N N . ARG A 1 138 ? -26.740 -2.802 43.253 1.00 97.94 138 ARG A N 1
ATOM 986 C CA . ARG A 1 138 ? -25.484 -3.565 43.372 1.00 97.94 138 ARG A CA 1
ATOM 987 C C . ARG A 1 138 ? -25.372 -4.691 42.345 1.00 97.94 138 ARG A C 1
ATOM 989 O O . ARG A 1 138 ? -24.265 -4.992 41.915 1.00 97.94 138 ARG A O 1
ATOM 996 N N . GLY A 1 139 ? -26.479 -5.346 42.007 1.00 97.81 139 GLY A N 1
ATOM 997 C CA . GLY A 1 139 ? -26.515 -6.352 40.948 1.00 97.81 139 GLY A CA 1
ATOM 998 C C . GLY A 1 139 ? -26.246 -5.736 39.577 1.00 97.81 139 GLY A C 1
ATOM 999 O O . GLY A 1 139 ? -25.429 -6.261 38.828 1.00 97.81 139 GLY A O 1
ATOM 1000 N N . ASP A 1 140 ? -26.875 -4.600 39.289 1.00 97.81 140 ASP A N 1
ATOM 1001 C CA . ASP A 1 140 ? -26.709 -3.883 38.025 1.00 97.81 140 ASP A CA 1
ATOM 1002 C C . ASP A 1 140 ? -25.291 -3.309 37.880 1.00 97.81 140 ASP A C 1
ATOM 1004 O O . ASP A 1 140 ? -24.694 -3.422 36.813 1.00 97.81 140 ASP A O 1
ATOM 1008 N N . LEU A 1 141 ? -24.702 -2.795 38.969 1.00 98.06 141 LEU A N 1
ATOM 1009 C CA . LEU A 1 141 ? -23.311 -2.333 38.994 1.00 98.06 141 LEU A CA 1
ATOM 1010 C C . LEU A 1 141 ? -22.335 -3.460 38.627 1.00 98.06 141 LEU A C 1
ATOM 1012 O O . LEU A 1 141 ? -21.476 -3.268 37.776 1.00 98.06 141 LEU A O 1
ATOM 1016 N N . LYS A 1 142 ? -22.497 -4.651 39.218 1.00 97.75 142 LYS A N 1
ATOM 1017 C CA . LYS A 1 142 ? -21.634 -5.803 38.911 1.00 97.75 142 LYS A CA 1
ATOM 1018 C C . LYS A 1 142 ? -21.724 -6.223 37.446 1.00 97.75 142 LYS A C 1
ATOM 1020 O O . LYS A 1 142 ? -20.701 -6.509 36.838 1.00 97.75 142 LYS A O 1
ATOM 1025 N N . LYS A 1 143 ? -22.930 -6.224 36.871 1.00 97.62 143 LYS A N 1
ATOM 1026 C CA . LYS A 1 143 ? -23.115 -6.510 35.440 1.00 97.62 143 LYS A CA 1
ATOM 1027 C C . LYS A 1 143 ? -22.415 -5.466 34.572 1.00 97.62 143 LYS A C 1
ATOM 1029 O O . LYS A 1 143 ? -21.665 -5.829 33.677 1.00 97.62 143 LYS A O 1
ATOM 1034 N N . ALA A 1 144 ? -22.588 -4.182 34.886 1.00 97.56 144 ALA A N 1
ATOM 1035 C CA . ALA A 1 144 ? -21.922 -3.106 34.159 1.00 97.56 144 ALA A CA 1
ATOM 1036 C C . ALA A 1 144 ? -20.384 -3.195 34.254 1.00 97.56 144 ALA A C 1
ATOM 1038 O O . ALA A 1 144 ? -19.691 -2.914 33.279 1.00 97.56 144 ALA A O 1
ATOM 1039 N N . GLU A 1 145 ? -19.838 -3.616 35.399 1.00 97.81 145 GLU A N 1
ATOM 1040 C CA . GLU A 1 145 ? -18.400 -3.873 35.567 1.00 97.81 145 GLU A CA 1
ATOM 1041 C C . GLU A 1 145 ? -17.912 -5.047 34.698 1.00 97.81 145 GLU A C 1
ATOM 1043 O O . GLU A 1 145 ? -16.845 -4.963 34.081 1.00 97.81 145 GLU A O 1
ATOM 1048 N N . GLU A 1 146 ? -18.687 -6.129 34.607 1.00 97.88 146 GLU A N 1
ATOM 1049 C CA . GLU A 1 146 ? -18.393 -7.277 33.738 1.00 97.88 146 GLU A CA 1
ATOM 1050 C C . GLU A 1 146 ? -18.451 -6.898 32.247 1.00 97.88 146 GLU A C 1
ATOM 1052 O O . GLU A 1 146 ? -17.546 -7.246 31.476 1.00 97.88 146 GLU A O 1
ATOM 1057 N N . ASP A 1 147 ? -19.457 -6.120 31.849 1.00 97.94 147 ASP A N 1
ATOM 1058 C CA . ASP A 1 147 ? -19.613 -5.609 30.485 1.00 97.94 147 ASP A CA 1
ATOM 1059 C C . ASP A 1 147 ? -18.474 -4.650 30.112 1.00 97.94 147 ASP A C 1
ATOM 1061 O O . ASP A 1 147 ? -17.918 -4.727 29.009 1.00 97.94 147 ASP A O 1
ATOM 1065 N N . LEU A 1 148 ? -18.057 -3.787 31.046 1.00 97.81 148 LEU A N 1
ATOM 1066 C CA . LEU A 1 148 ? -16.913 -2.895 30.867 1.00 97.81 148 LEU A CA 1
ATOM 1067 C C . LEU A 1 148 ? -15.622 -3.692 30.661 1.00 97.81 148 LEU A C 1
ATOM 1069 O O . LEU A 1 148 ? -14.872 -3.413 29.725 1.00 97.81 148 LEU A O 1
ATOM 1073 N N . LYS A 1 149 ? -15.371 -4.713 31.487 1.00 97.81 149 LYS A N 1
ATOM 1074 C CA . LYS A 1 149 ? -14.189 -5.579 31.357 1.00 97.81 149 LYS A CA 1
ATOM 1075 C C . LYS A 1 149 ? -14.173 -6.318 30.017 1.00 97.81 149 LYS A C 1
ATOM 1077 O O . LYS A 1 149 ? -13.119 -6.457 29.385 1.00 97.81 149 LYS A O 1
ATOM 1082 N N . THR A 1 150 ? -15.338 -6.772 29.566 1.00 97.75 150 THR A N 1
ATOM 1083 C CA . THR A 1 150 ? -15.497 -7.434 28.266 1.00 97.75 150 THR A CA 1
ATOM 1084 C C . THR A 1 150 ? -15.207 -6.465 27.124 1.00 97.75 150 THR A C 1
ATOM 1086 O O . THR A 1 150 ? -14.412 -6.781 26.239 1.00 97.75 150 THR A O 1
ATOM 1089 N N . SER A 1 151 ? -15.765 -5.256 27.186 1.00 97.62 151 SER A N 1
ATOM 1090 C CA . SER A 1 151 ? -15.548 -4.203 26.188 1.00 97.62 151 SER A CA 1
ATOM 1091 C C . SER A 1 151 ? -14.083 -3.768 26.126 1.00 97.62 151 SER A C 1
ATOM 1093 O O . SER A 1 151 ? -13.514 -3.668 25.044 1.00 97.62 151 SER A O 1
ATOM 1095 N N . GLN A 1 152 ? -13.423 -3.595 27.273 1.00 98.12 152 GLN A N 1
ATOM 1096 C CA . GLN A 1 152 ? -1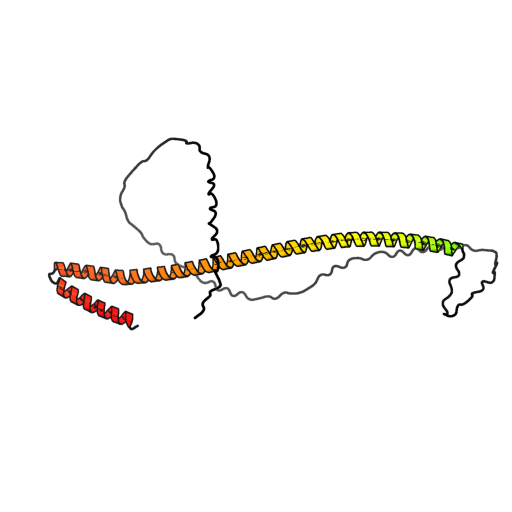1.988 -3.293 27.335 1.00 98.12 152 GLN A CA 1
ATOM 1097 C C . GLN A 1 152 ? -11.141 -4.397 26.693 1.00 98.12 152 GLN A C 1
ATOM 1099 O O . GLN A 1 152 ? -10.204 -4.111 25.950 1.00 98.12 152 GLN A O 1
ATOM 1104 N N . SER A 1 153 ? -11.499 -5.662 26.924 1.00 97.88 153 SER A N 1
ATOM 1105 C CA . SER A 1 153 ? -10.815 -6.800 26.301 1.00 97.88 153 SER A CA 1
ATOM 1106 C C . SER A 1 153 ? -11.001 -6.814 24.780 1.00 97.88 153 SER A C 1
ATOM 1108 O O . SER A 1 153 ? -10.062 -7.123 24.048 1.00 97.88 153 SER A O 1
ATOM 1110 N N . GLN A 1 154 ? -12.196 -6.468 24.289 1.00 98.12 154 GLN A N 1
ATOM 1111 C CA . GLN A 1 154 ? -12.465 -6.341 22.854 1.00 98.12 154 GLN A CA 1
ATOM 1112 C C . GLN A 1 154 ? -11.681 -5.186 22.229 1.00 98.12 154 GLN A C 1
ATOM 1114 O O . GLN A 1 154 ? -11.058 -5.383 21.191 1.00 98.12 154 GLN A O 1
ATOM 1119 N N . ILE A 1 155 ? -11.644 -4.021 22.882 1.00 98.12 155 ILE A N 1
ATOM 1120 C CA . ILE A 1 155 ? -10.847 -2.871 22.434 1.00 98.12 155 ILE A CA 1
ATOM 1121 C C . ILE A 1 155 ? -9.373 -3.260 22.314 1.00 98.12 155 ILE A C 1
ATOM 1123 O O . ILE A 1 155 ? -8.764 -2.987 21.285 1.00 98.12 155 ILE A O 1
ATOM 1127 N N . GLY A 1 156 ? -8.814 -3.956 23.309 1.00 98.19 156 GLY A N 1
ATOM 1128 C CA . GLY A 1 156 ? -7.422 -4.414 23.255 1.00 98.19 156 GLY A CA 1
ATOM 1129 C C . GLY A 1 156 ? -7.142 -5.354 22.076 1.00 98.19 156 GLY A C 1
ATOM 1130 O O . GLY A 1 156 ? -6.118 -5.219 21.409 1.00 98.19 156 GLY A O 1
ATOM 1131 N N . ARG A 1 157 ? -8.067 -6.272 21.762 1.00 98.00 157 ARG A N 1
ATOM 1132 C CA . ARG A 1 157 ? -7.946 -7.140 20.575 1.00 98.00 157 ARG A CA 1
ATOM 1133 C C . ARG A 1 157 ? -8.019 -6.344 19.277 1.00 98.00 157 ARG A C 1
ATOM 1135 O O . ARG A 1 157 ? -7.164 -6.525 18.421 1.00 98.00 157 ARG A O 1
ATOM 1142 N N . LEU A 1 158 ? -8.989 -5.439 19.157 1.00 98.06 158 LEU A N 1
ATOM 1143 C CA . LEU A 1 158 ? -9.148 -4.595 17.971 1.00 98.06 158 LEU A CA 1
ATOM 1144 C C . LEU A 1 158 ? -7.930 -3.691 17.746 1.00 98.06 158 LEU A C 1
ATOM 1146 O O . LEU A 1 158 ? -7.507 -3.511 16.610 1.00 98.06 158 LEU A O 1
ATOM 1150 N N . GLN A 1 159 ? -7.332 -3.160 18.813 1.00 98.12 159 GLN A N 1
ATOM 1151 C CA . GLN A 1 159 ? -6.092 -2.385 18.730 1.00 98.12 159 GLN A CA 1
ATOM 1152 C C . GLN A 1 159 ? -4.929 -3.235 18.205 1.00 98.12 159 GLN A C 1
ATOM 1154 O O . GLN A 1 159 ? -4.227 -2.799 17.296 1.00 98.12 159 GLN A O 1
ATOM 1159 N N . ALA A 1 160 ? -4.765 -4.461 18.713 1.00 97.75 160 ALA A N 1
ATOM 1160 C CA . ALA A 1 160 ? -3.729 -5.376 18.235 1.00 97.75 160 ALA A CA 1
ATOM 1161 C C . ALA A 1 160 ? -3.946 -5.792 16.766 1.00 97.75 160 ALA A C 1
ATOM 1163 O O . ALA A 1 160 ? -3.000 -5.840 15.981 1.00 97.75 160 ALA A O 1
ATOM 1164 N N . GLU A 1 161 ? -5.193 -6.059 16.368 1.00 97.56 161 GLU A N 1
ATOM 1165 C CA . GLU A 1 161 ? -5.548 -6.362 14.977 1.00 97.56 161 GLU A CA 1
ATOM 1166 C C . GLU A 1 161 ? -5.284 -5.171 14.048 1.00 97.56 161 GLU A C 1
ATOM 1168 O O . GLU A 1 161 ? -4.768 -5.351 12.940 1.00 97.56 161 GLU A O 1
ATOM 1173 N N . HIS A 1 162 ? -5.594 -3.956 14.504 1.00 97.50 162 HIS A N 1
ATOM 1174 C CA . HIS A 1 162 ? -5.324 -2.733 13.760 1.00 97.50 162 HIS A CA 1
ATOM 1175 C C . HIS A 1 162 ? -3.819 -2.520 13.567 1.00 97.50 162 HIS A C 1
ATOM 1177 O O . HIS A 1 162 ? -3.379 -2.328 12.435 1.00 97.50 162 HIS A O 1
ATOM 1183 N N . GLU A 1 163 ? -3.017 -2.659 14.623 1.00 98.06 163 GLU A N 1
ATOM 1184 C CA . GLU A 1 163 ? -1.556 -2.555 14.539 1.00 98.06 163 GLU A CA 1
ATOM 1185 C C . GLU A 1 163 ? -0.961 -3.616 13.597 1.00 98.06 163 GLU A C 1
ATOM 1187 O O . GLU A 1 163 ? -0.111 -3.320 12.754 1.00 98.06 163 GLU A O 1
ATOM 1192 N N . GLN A 1 164 ? -1.455 -4.855 13.664 1.00 97.69 164 GLN A N 1
ATOM 1193 C CA . GLN A 1 164 ? -1.044 -5.906 12.735 1.00 97.69 164 GLN A CA 1
ATOM 1194 C C . GLN A 1 164 ? -1.422 -5.566 11.284 1.00 97.69 164 GLN A C 1
ATOM 1196 O O . GLN A 1 164 ? -0.660 -5.852 10.357 1.00 97.69 164 GLN A O 1
ATOM 1201 N N . SER A 1 165 ? -2.602 -4.983 11.064 1.00 96.44 165 SER A N 1
ATOM 1202 C CA . SER A 1 165 ? -3.044 -4.541 9.742 1.00 96.44 165 SER A CA 1
ATOM 1203 C C . SER A 1 165 ? -2.155 -3.431 9.186 1.00 96.44 165 SER A C 1
ATOM 1205 O O . SER A 1 165 ? -1.712 -3.541 8.046 1.00 96.44 165 SER A O 1
ATOM 1207 N N . GLU A 1 166 ? -1.845 -2.420 9.994 1.00 98.00 166 GLU A N 1
ATOM 1208 C CA . GLU A 1 166 ? -0.938 -1.323 9.638 1.00 98.00 166 GLU A CA 1
ATOM 1209 C C . GLU A 1 166 ? 0.453 -1.846 9.261 1.00 98.00 166 GLU A C 1
ATOM 1211 O O . GLU A 1 166 ? 1.008 -1.474 8.229 1.00 98.00 166 GLU A O 1
ATOM 1216 N N . ASN A 1 167 ? 0.995 -2.788 10.036 1.00 97.50 167 ASN A N 1
ATOM 1217 C CA . ASN A 1 167 ? 2.291 -3.395 9.732 1.00 97.50 167 ASN A CA 1
ATOM 1218 C C . ASN A 1 167 ? 2.274 -4.165 8.403 1.00 97.50 167 ASN A C 1
ATOM 1220 O O . ASN A 1 167 ? 3.205 -4.046 7.607 1.00 97.50 167 ASN A O 1
ATOM 1224 N N . ARG A 1 168 ? 1.200 -4.915 8.121 1.00 98.00 168 ARG A N 1
ATOM 1225 C CA . ARG A 1 168 ? 1.028 -5.592 6.823 1.00 98.00 168 ARG A CA 1
ATOM 1226 C C . ARG A 1 168 ? 0.881 -4.601 5.671 1.00 98.00 168 ARG A C 1
ATOM 1228 O O . ARG A 1 168 ? 1.369 -4.876 4.578 1.00 98.00 168 ARG A O 1
ATOM 1235 N N . LEU A 1 169 ? 0.196 -3.481 5.894 1.00 98.19 169 LEU A N 1
ATOM 1236 C CA . LEU A 1 169 ? 0.039 -2.438 4.886 1.00 98.19 169 LEU A CA 1
ATOM 1237 C C . LEU A 1 169 ? 1.399 -1.827 4.531 1.00 98.19 169 LEU A C 1
ATOM 1239 O O . LEU A 1 169 ? 1.749 -1.807 3.355 1.00 98.19 169 LEU A O 1
ATOM 1243 N N . ARG A 1 170 ? 2.203 -1.458 5.534 1.00 98.00 170 ARG A N 1
ATOM 1244 C CA . ARG A 1 170 ? 3.563 -0.929 5.330 1.00 98.00 170 ARG A CA 1
ATOM 1245 C C . ARG A 1 170 ? 4.457 -1.895 4.554 1.00 98.00 170 ARG A C 1
ATOM 1247 O O . ARG A 1 170 ? 5.105 -1.489 3.598 1.00 98.00 170 ARG A O 1
ATOM 1254 N N . GLN A 1 171 ? 4.433 -3.184 4.895 1.00 97.75 171 GLN A N 1
ATOM 1255 C CA . GLN A 1 171 ? 5.191 -4.203 4.156 1.00 97.75 171 GLN A CA 1
ATOM 1256 C C . GLN A 1 171 ? 4.783 -4.268 2.676 1.00 97.75 171 GLN A C 1
ATOM 1258 O O . GLN A 1 171 ? 5.636 -4.301 1.792 1.00 97.75 171 GLN A O 1
ATOM 1263 N N . LYS A 1 172 ? 3.478 -4.228 2.384 1.00 97.75 172 LYS A N 1
ATOM 1264 C CA . LYS A 1 172 ? 2.983 -4.208 0.999 1.00 97.75 172 LYS A CA 1
ATOM 1265 C C . LYS A 1 172 ? 3.363 -2.931 0.256 1.00 97.75 172 LYS A C 1
ATOM 1267 O O . LYS A 1 172 ? 3.622 -2.979 -0.948 1.00 97.75 172 LYS A O 1
ATOM 1272 N N . GLU A 1 173 ? 3.377 -1.790 0.937 1.00 97.94 173 GLU A N 1
ATOM 1273 C CA . GLU A 1 173 ? 3.842 -0.529 0.359 1.00 97.94 173 GLU A CA 1
ATOM 1274 C C . GLU A 1 173 ? 5.326 -0.618 -0.008 1.00 97.94 173 GLU A C 1
ATOM 1276 O O . GLU A 1 173 ? 5.694 -0.292 -1.137 1.00 97.94 173 GLU A O 1
ATOM 1281 N N . GLU A 1 174 ? 6.166 -1.146 0.883 1.00 98.19 174 GLU A N 1
ATOM 1282 C CA . GLU A 1 174 ? 7.588 -1.386 0.622 1.00 98.19 174 GLU A CA 1
ATOM 1283 C C . GLU A 1 174 ? 7.795 -2.316 -0.583 1.00 98.19 174 GLU A C 1
ATOM 1285 O O . GLU A 1 174 ? 8.524 -1.961 -1.514 1.00 98.19 174 GLU A O 1
ATOM 1290 N N . GLU A 1 175 ? 7.097 -3.453 -0.643 1.00 98.19 175 GLU A N 1
ATOM 1291 C CA . GLU A 1 175 ? 7.129 -4.366 -1.796 1.00 98.19 175 GLU A CA 1
ATOM 1292 C C . GLU A 1 175 ? 6.706 -3.667 -3.093 1.00 98.19 175 GLU A C 1
ATOM 1294 O O . GLU A 1 175 ? 7.376 -3.778 -4.121 1.00 98.19 175 GLU A O 1
ATOM 1299 N N . THR A 1 176 ? 5.633 -2.878 -3.041 1.00 98.06 176 THR A N 1
ATOM 1300 C CA . THR A 1 176 ? 5.147 -2.113 -4.195 1.00 98.06 176 THR A CA 1
ATOM 1301 C C . THR A 1 176 ? 6.190 -1.100 -4.663 1.00 98.06 176 THR A C 1
ATOM 1303 O O . THR A 1 176 ? 6.411 -0.950 -5.865 1.00 98.06 176 THR A O 1
ATOM 1306 N N . THR A 1 177 ? 6.861 -0.402 -3.744 1.00 98.25 177 THR A N 1
ATOM 1307 C CA . THR A 1 177 ? 7.935 0.534 -4.111 1.00 98.25 177 THR A CA 1
ATOM 1308 C C . THR A 1 177 ? 9.144 -0.182 -4.702 1.00 98.25 177 THR A C 1
ATOM 1310 O O . THR A 1 177 ? 9.748 0.336 -5.641 1.00 98.25 177 THR A O 1
ATOM 1313 N N . ARG A 1 178 ? 9.479 -1.380 -4.208 1.00 98.50 178 ARG A N 1
ATOM 1314 C CA . ARG A 1 178 ? 10.552 -2.210 -4.760 1.00 98.50 178 ARG A CA 1
ATOM 1315 C C . ARG A 1 178 ? 10.241 -2.630 -6.193 1.00 98.50 178 ARG A C 1
ATOM 1317 O O . ARG A 1 178 ? 11.067 -2.396 -7.068 1.00 98.50 178 ARG A O 1
ATOM 1324 N N . PHE A 1 179 ? 9.050 -3.172 -6.447 1.00 98.31 179 PHE A N 1
ATOM 1325 C CA . PHE A 1 179 ? 8.657 -3.579 -7.797 1.00 98.31 179 PHE A CA 1
ATOM 1326 C C . PHE A 1 179 ? 8.574 -2.399 -8.764 1.00 98.31 179 PHE A C 1
ATOM 1328 O O . PHE A 1 179 ? 8.980 -2.529 -9.912 1.00 98.31 179 PHE A O 1
ATOM 1335 N N . LYS A 1 180 ? 8.115 -1.225 -8.312 1.00 98.38 180 LYS A N 1
ATOM 1336 C CA . LYS A 1 180 ? 8.148 -0.006 -9.136 1.00 98.38 180 LYS A CA 1
ATOM 1337 C C . LYS A 1 180 ? 9.571 0.345 -9.574 1.00 98.38 180 LYS A C 1
ATOM 1339 O O . LYS A 1 180 ? 9.790 0.586 -10.754 1.00 98.38 180 LYS A O 1
ATOM 1344 N N . LYS A 1 181 ? 10.538 0.309 -8.651 1.00 98.44 181 LYS A N 1
ATOM 1345 C CA . LYS A 1 181 ? 11.952 0.558 -8.976 1.00 98.44 181 LYS A CA 1
ATOM 1346 C C . LYS A 1 181 ? 12.502 -0.468 -9.965 1.00 98.44 181 LYS A C 1
ATOM 1348 O O . LYS A 1 181 ? 13.160 -0.081 -10.920 1.00 98.44 181 LYS A O 1
ATOM 1353 N N . GLU A 1 182 ? 12.194 -1.747 -9.765 1.00 98.38 182 GLU A N 1
ATOM 1354 C CA . GLU A 1 182 ? 12.622 -2.823 -10.666 1.00 98.38 182 GLU A CA 1
ATOM 1355 C C . GLU A 1 182 ? 12.040 -2.649 -12.077 1.00 98.38 182 GLU A C 1
ATOM 1357 O O . GLU A 1 182 ? 12.760 -2.766 -13.065 1.00 98.38 182 GLU A O 1
ATOM 1362 N N . VAL A 1 183 ? 10.761 -2.280 -12.191 1.00 98.56 183 VAL A N 1
ATOM 1363 C CA . VAL A 1 183 ? 10.134 -1.949 -13.480 1.00 98.56 183 VAL A CA 1
ATOM 1364 C C . VAL A 1 183 ? 10.818 -0.748 -14.136 1.00 98.56 183 VAL A C 1
ATOM 1366 O O . VAL A 1 183 ? 11.114 -0.797 -15.328 1.00 98.56 183 VAL A O 1
ATOM 1369 N N . ASP A 1 184 ? 11.116 0.310 -13.379 1.00 98.56 184 ASP A N 1
ATOM 1370 C CA . ASP A 1 184 ? 11.821 1.482 -13.906 1.00 98.56 184 ASP A CA 1
ATOM 1371 C C . ASP A 1 184 ? 13.243 1.137 -14.384 1.00 98.56 184 ASP A C 1
ATOM 1373 O O . ASP A 1 184 ? 13.715 1.677 -15.383 1.00 98.56 184 ASP A O 1
ATOM 1377 N N . GLU A 1 185 ? 13.952 0.248 -13.686 1.00 98.50 185 GLU A N 1
ATOM 1378 C CA . GLU A 1 185 ? 15.272 -0.252 -14.093 1.00 98.50 185 GLU A CA 1
ATOM 1379 C C . GLU A 1 185 ? 15.196 -1.086 -15.375 1.00 98.50 185 GLU A C 1
ATOM 1381 O O . GLU A 1 185 ? 15.975 -0.858 -16.303 1.00 98.50 185 GLU A O 1
ATOM 1386 N N . LEU A 1 186 ? 14.227 -2.000 -15.465 1.00 98.50 186 LEU A N 1
ATOM 1387 C CA . LEU A 1 186 ? 14.003 -2.811 -16.661 1.00 98.50 186 LEU A CA 1
ATOM 1388 C C . LEU A 1 186 ? 13.616 -1.953 -17.869 1.00 98.50 186 LEU A C 1
ATOM 1390 O O . LEU A 1 186 ? 14.134 -2.181 -18.960 1.00 98.50 186 LEU A O 1
ATOM 1394 N N . ASN A 1 187 ? 12.767 -0.940 -17.678 1.00 98.50 187 ASN A N 1
ATOM 1395 C CA . ASN A 1 187 ? 12.400 -0.001 -18.739 1.00 98.50 187 ASN A CA 1
ATOM 1396 C C . ASN A 1 187 ? 13.616 0.787 -19.238 1.00 98.50 187 ASN A C 1
ATOM 1398 O O . ASN A 1 187 ? 13.837 0.855 -20.443 1.00 98.50 187 ASN A O 1
ATOM 1402 N N . ARG A 1 188 ? 14.469 1.293 -18.334 1.00 98.31 188 ARG A N 1
ATOM 1403 C CA . ARG A 1 188 ? 15.735 1.936 -18.735 1.00 98.31 188 ARG A CA 1
ATOM 1404 C C . ARG A 1 188 ? 16.634 0.983 -19.519 1.00 98.31 188 ARG A C 1
ATOM 1406 O O . ARG A 1 188 ? 17.231 1.386 -20.512 1.00 98.31 188 ARG A O 1
ATOM 1413 N N . GLY A 1 189 ? 16.734 -0.274 -19.087 1.00 98.38 189 GLY A N 1
ATOM 1414 C CA . GLY A 1 189 ? 17.488 -1.299 -19.810 1.00 98.38 189 GLY A CA 1
ATOM 1415 C C . GLY A 1 189 ? 16.938 -1.548 -21.217 1.00 98.38 189 GLY A C 1
ATOM 1416 O O . GLY A 1 189 ? 17.710 -1.675 -22.166 1.00 98.38 189 GLY A O 1
ATOM 1417 N N . LEU A 1 190 ? 15.611 -1.565 -21.365 1.00 98.44 190 LEU A N 1
ATOM 1418 C CA . LEU A 1 190 ? 14.939 -1.708 -22.654 1.00 98.44 190 LEU A CA 1
ATOM 1419 C C . LEU A 1 190 ? 15.212 -0.513 -23.573 1.00 98.44 190 LEU A C 1
ATOM 1421 O O . LEU A 1 190 ? 15.521 -0.726 -24.744 1.00 98.44 190 LEU A O 1
ATOM 1425 N N . ASP A 1 191 ? 15.166 0.714 -23.052 1.00 98.25 191 ASP A N 1
ATOM 1426 C CA . ASP A 1 191 ? 15.469 1.929 -23.817 1.00 98.25 191 ASP A CA 1
ATOM 1427 C C . ASP A 1 191 ? 16.919 1.932 -24.323 1.00 98.25 191 ASP A C 1
ATOM 1429 O O . ASP A 1 191 ? 17.172 2.212 -25.497 1.00 98.25 191 ASP A O 1
ATOM 1433 N N . ILE A 1 192 ? 17.873 1.553 -23.464 1.00 97.81 192 ILE A N 1
ATOM 1434 C CA . ILE A 1 192 ? 19.289 1.434 -23.840 1.00 97.81 192 ILE A CA 1
ATOM 1435 C C . ILE A 1 192 ? 19.459 0.385 -24.943 1.00 97.81 192 ILE A C 1
ATOM 1437 O O . ILE A 1 192 ? 20.061 0.673 -25.975 1.00 97.81 192 ILE A O 1
ATOM 1441 N N . ALA A 1 193 ? 18.892 -0.812 -24.770 1.00 97.62 193 ALA A N 1
ATOM 1442 C CA . ALA A 1 193 ? 18.991 -1.879 -25.763 1.00 97.62 193 ALA A CA 1
ATOM 1443 C C . ALA A 1 193 ? 18.329 -1.499 -27.101 1.00 97.62 193 ALA A C 1
ATOM 1445 O O . ALA A 1 193 ? 18.824 -1.860 -28.173 1.00 97.62 193 ALA A O 1
ATOM 1446 N N . ALA A 1 194 ? 17.218 -0.758 -27.059 1.00 97.81 194 ALA A N 1
ATOM 1447 C CA . ALA A 1 194 ? 16.557 -0.242 -28.252 1.00 97.81 194 ALA A CA 1
ATOM 1448 C C . ALA A 1 194 ? 17.446 0.763 -29.000 1.00 97.81 194 ALA A C 1
ATOM 1450 O O . ALA A 1 194 ? 17.552 0.695 -30.228 1.00 97.81 194 ALA A O 1
ATOM 1451 N N . GLU A 1 195 ? 18.129 1.650 -28.276 1.00 97.31 195 GLU A N 1
ATOM 1452 C CA . GLU A 1 195 ? 19.059 2.609 -28.869 1.00 97.31 195 GLU A CA 1
ATOM 1453 C C . GLU A 1 195 ? 20.309 1.921 -29.439 1.00 97.31 195 GLU A C 1
ATOM 1455 O O . GLU A 1 195 ? 20.709 2.202 -30.570 1.00 97.31 195 GLU A O 1
ATOM 1460 N N . GLU A 1 196 ? 20.880 0.945 -28.731 1.00 95.94 196 GLU A N 1
ATOM 1461 C CA . GLU A 1 196 ? 21.985 0.125 -29.245 1.00 95.94 196 GLU A CA 1
ATOM 1462 C C . GLU A 1 196 ? 21.601 -0.595 -30.545 1.00 95.94 196 GLU A C 1
ATOM 1464 O O . GLU A 1 196 ? 22.364 -0.598 -31.518 1.00 95.94 196 GLU A O 1
ATOM 1469 N N . LEU A 1 197 ? 20.391 -1.161 -30.603 1.00 95.38 197 LEU A N 1
ATOM 1470 C CA . LEU A 1 197 ? 19.872 -1.795 -31.811 1.00 95.38 197 LEU A CA 1
ATOM 1471 C C . LEU A 1 197 ? 19.731 -0.784 -32.955 1.00 95.38 197 LEU A C 1
ATOM 1473 O O . LEU A 1 197 ? 20.100 -1.093 -34.091 1.00 95.38 197 LEU A O 1
ATOM 1477 N N . ARG A 1 198 ? 19.236 0.426 -32.670 1.00 94.06 198 ARG A N 1
ATOM 1478 C CA . ARG A 1 198 ? 19.119 1.510 -33.654 1.00 94.06 198 ARG A CA 1
ATOM 1479 C C . ARG A 1 198 ? 20.488 1.886 -34.222 1.00 94.06 198 ARG A C 1
ATOM 1481 O O . ARG A 1 198 ? 20.636 1.980 -35.442 1.00 94.06 198 ARG A O 1
ATOM 1488 N N . VAL A 1 199 ? 21.499 2.039 -33.367 1.00 91.88 199 VAL A N 1
ATOM 1489 C CA . VAL A 1 199 ? 22.883 2.340 -33.769 1.00 91.88 199 VAL A CA 1
ATOM 1490 C C . VAL A 1 199 ? 23.474 1.207 -34.616 1.00 91.88 199 VAL A C 1
ATOM 1492 O O . VAL A 1 199 ? 24.065 1.459 -35.671 1.00 91.88 199 VAL A O 1
ATOM 1495 N N . LEU A 1 200 ? 23.279 -0.054 -34.224 1.00 91.19 200 LEU A N 1
ATOM 1496 C CA . LEU A 1 200 ? 23.731 -1.213 -35.004 1.00 91.19 200 LEU A CA 1
ATOM 1497 C C . LEU A 1 200 ? 23.060 -1.278 -36.380 1.00 91.19 200 LEU A C 1
ATOM 1499 O O . LEU A 1 200 ? 23.723 -1.511 -37.393 1.00 91.19 200 LEU A O 1
ATOM 1503 N N . GLN A 1 201 ? 21.752 -1.036 -36.450 1.00 90.06 201 GLN A N 1
ATOM 1504 C CA . GLN A 1 201 ? 21.033 -0.992 -37.721 1.00 90.06 201 GLN A CA 1
ATOM 1505 C C . GLN A 1 201 ? 21.548 0.146 -38.610 1.00 90.06 201 GLN A C 1
ATOM 1507 O O . GLN A 1 201 ? 21.867 -0.098 -39.778 1.00 90.06 201 GLN A O 1
ATOM 1512 N N . ALA A 1 202 ? 21.717 1.344 -38.045 1.00 87.56 202 ALA A N 1
ATOM 1513 C CA . ALA A 1 202 ? 22.223 2.517 -38.752 1.00 87.56 202 ALA A CA 1
ATOM 1514 C C . ALA A 1 202 ? 23.643 2.314 -39.304 1.00 87.56 202 ALA A C 1
ATOM 1516 O O . ALA A 1 202 ? 23.934 2.743 -40.417 1.00 87.56 202 ALA A O 1
ATOM 1517 N N . THR A 1 203 ? 24.519 1.621 -38.572 1.00 86.81 203 THR A N 1
ATOM 1518 C CA . THR A 1 203 ? 25.914 1.375 -38.987 1.00 86.81 203 THR A CA 1
ATOM 1519 C C . THR A 1 203 ? 26.067 0.171 -39.922 1.00 86.81 203 THR A C 1
ATOM 1521 O O . THR A 1 203 ? 26.938 0.158 -40.796 1.00 86.81 203 THR A O 1
ATOM 1524 N N . SER A 1 204 ? 25.201 -0.840 -39.809 1.00 86.62 204 SER A N 1
ATOM 1525 C CA . SER A 1 204 ? 25.292 -2.062 -40.621 1.00 86.62 204 SER A CA 1
ATOM 1526 C C . SER A 1 204 ? 24.985 -1.847 -42.111 1.00 86.62 204 SER A C 1
ATOM 1528 O O . SER A 1 204 ? 25.578 -2.515 -42.967 1.00 86.62 204 SER A O 1
ATOM 1530 N N . LEU A 1 205 ? 24.082 -0.919 -42.449 1.00 77.19 205 LEU A N 1
ATOM 1531 C CA . LEU A 1 205 ? 23.701 -0.627 -43.835 1.00 77.19 205 LEU A CA 1
ATOM 1532 C C . LEU A 1 205 ? 24.860 0.011 -44.633 1.00 77.19 205 LEU A C 1
ATOM 1534 O O . LEU A 1 205 ? 25.240 -0.574 -45.657 1.00 77.19 205 LEU A O 1
ATOM 1538 N N . PRO A 1 206 ? 25.505 1.100 -44.157 1.00 82.69 206 PRO A N 1
ATOM 1539 C CA . PRO A 1 206 ? 26.708 1.657 -44.777 1.00 82.69 206 PRO A CA 1
ATOM 1540 C C . PRO A 1 206 ? 27.844 0.642 -44.913 1.00 82.69 206 PRO A C 1
ATOM 1542 O O . PRO A 1 206 ? 28.471 0.557 -45.968 1.00 82.69 206 PRO A O 1
ATOM 1545 N N . LEU A 1 207 ? 28.087 -0.188 -43.890 1.00 81.69 207 LEU A N 1
ATOM 1546 C CA . LEU A 1 207 ? 29.136 -1.214 -43.938 1.00 81.69 207 LEU A CA 1
ATOM 1547 C C . LEU A 1 207 ? 28.881 -2.256 -45.035 1.00 81.69 207 LEU A C 1
ATOM 1549 O O . LEU A 1 207 ? 29.807 -2.664 -45.742 1.00 81.69 207 LEU A O 1
ATOM 1553 N N . ASN A 1 208 ? 27.631 -2.687 -45.208 1.00 86.44 208 ASN A N 1
ATOM 1554 C CA . ASN A 1 208 ? 27.269 -3.634 -46.259 1.00 86.44 208 ASN A CA 1
ATOM 1555 C C . ASN A 1 208 ? 27.390 -3.023 -47.662 1.00 86.44 208 ASN A C 1
ATOM 1557 O O . ASN A 1 208 ? 27.819 -3.712 -48.593 1.00 86.44 208 ASN A O 1
ATOM 1561 N N . GLU A 1 209 ? 27.038 -1.750 -47.832 1.00 85.12 209 GLU A N 1
ATOM 1562 C CA . GLU A 1 209 ? 27.210 -1.038 -49.100 1.00 85.12 209 GLU A CA 1
ATOM 1563 C C . GLU A 1 209 ? 28.690 -0.813 -49.435 1.00 85.12 209 GLU A C 1
ATOM 1565 O O . GLU A 1 209 ? 29.134 -1.173 -50.531 1.00 85.12 209 GLU A O 1
ATOM 1570 N N . ALA A 1 210 ? 29.478 -0.340 -48.466 1.00 77.44 210 ALA A N 1
ATOM 1571 C CA . ALA A 1 210 ? 30.925 -0.197 -48.585 1.00 77.44 210 ALA A CA 1
ATOM 1572 C C . ALA A 1 210 ? 31.577 -1.526 -48.992 1.00 77.44 210 ALA A C 1
ATOM 1574 O O . ALA A 1 210 ? 32.343 -1.580 -49.954 1.00 77.44 210 ALA A O 1
ATOM 1575 N N . ARG A 1 211 ? 31.195 -2.637 -48.346 1.00 84.62 211 ARG A N 1
ATOM 1576 C CA . ARG A 1 211 ? 31.691 -3.979 -48.685 1.00 84.62 211 ARG A CA 1
ATOM 1577 C C . ARG A 1 211 ? 31.391 -4.356 -50.141 1.00 84.62 211 ARG A C 1
ATOM 1579 O O . ARG A 1 211 ? 32.274 -4.859 -50.839 1.00 84.62 211 ARG A O 1
ATOM 1586 N N . LYS A 1 212 ? 30.171 -4.099 -50.629 1.00 89.06 212 LYS A N 1
ATOM 1587 C CA . LYS A 1 212 ? 29.789 -4.369 -52.031 1.00 89.06 212 LYS A CA 1
ATOM 1588 C C . LYS A 1 212 ? 30.631 -3.554 -53.016 1.00 89.06 212 LYS A C 1
ATOM 1590 O O . LYS A 1 212 ? 31.092 -4.103 -54.021 1.00 89.06 212 LYS A O 1
ATOM 1595 N N . LEU A 1 213 ? 30.840 -2.268 -52.738 1.00 80.06 213 LEU A N 1
ATOM 1596 C CA . LEU A 1 213 ? 31.657 -1.390 -53.577 1.00 80.06 213 LEU A CA 1
ATOM 1597 C C . LEU A 1 213 ? 33.116 -1.852 -53.615 1.00 80.06 213 LEU A C 1
ATOM 1599 O O . LEU A 1 213 ? 33.677 -1.981 -54.705 1.00 80.06 213 LEU A O 1
ATOM 1603 N N . THR A 1 214 ? 33.685 -2.222 -52.468 1.00 77.94 214 THR A N 1
ATOM 1604 C CA . THR A 1 214 ? 35.047 -2.763 -52.377 1.00 77.94 214 THR A CA 1
ATOM 1605 C C . THR A 1 214 ? 35.210 -4.032 -53.213 1.00 77.94 214 THR A C 1
ATOM 1607 O O . THR A 1 214 ? 36.145 -4.118 -54.010 1.00 77.94 214 THR A O 1
ATOM 1610 N N . TYR A 1 215 ? 34.275 -4.989 -53.140 1.00 87.69 215 TYR A N 1
ATOM 1611 C CA . TYR A 1 215 ? 34.326 -6.189 -53.988 1.00 87.69 215 TYR A CA 1
ATOM 1612 C C . TYR A 1 215 ? 34.252 -5.864 -55.486 1.00 87.69 215 TYR A C 1
ATOM 1614 O O . TYR A 1 215 ? 34.996 -6.430 -56.292 1.00 87.69 215 TYR A O 1
ATOM 1622 N N . LYS A 1 216 ? 33.379 -4.929 -55.880 1.00 88.06 216 LYS A N 1
ATOM 1623 C CA . LYS A 1 216 ? 33.260 -4.491 -57.279 1.00 88.06 216 LYS A CA 1
ATOM 1624 C C . LYS A 1 216 ? 34.540 -3.806 -57.766 1.00 88.06 216 LYS A C 1
ATOM 1626 O O . LYS A 1 216 ? 34.936 -4.014 -58.912 1.00 88.06 216 LYS A O 1
ATOM 1631 N N . ALA A 1 217 ? 35.184 -3.013 -56.915 1.00 80.50 217 ALA A N 1
ATOM 1632 C CA . ALA A 1 217 ? 36.420 -2.307 -57.228 1.00 80.50 217 ALA A CA 1
ATOM 1633 C C . ALA A 1 217 ? 37.628 -3.251 -57.317 1.00 80.50 217 ALA A C 1
ATOM 1635 O O . ALA A 1 217 ? 38.412 -3.126 -58.258 1.00 80.50 217 ALA A O 1
ATOM 1636 N N . LEU A 1 218 ? 37.731 -4.237 -56.417 1.00 82.06 218 LEU A N 1
ATOM 1637 C CA . LEU A 1 218 ? 38.730 -5.313 -56.483 1.00 82.06 218 LEU A CA 1
ATOM 1638 C C . LEU A 1 218 ? 38.653 -6.058 -57.814 1.00 82.06 218 LEU A C 1
ATOM 1640 O O . LEU A 1 218 ? 39.657 -6.194 -58.505 1.00 82.06 218 LEU A O 1
ATOM 1644 N N . ARG A 1 219 ? 37.444 -6.441 -58.240 1.00 85.81 219 ARG A N 1
ATOM 1645 C CA . ARG A 1 219 ? 37.240 -7.141 -59.517 1.00 85.81 219 ARG A CA 1
ATOM 1646 C C . ARG A 1 219 ? 37.631 -6.308 -60.743 1.00 85.81 219 ARG A C 1
ATOM 1648 O O . ARG A 1 219 ? 37.954 -6.870 -61.781 1.00 85.81 219 ARG A O 1
ATOM 1655 N N . LYS A 1 220 ? 37.578 -4.978 -60.635 1.00 90.56 220 LYS A N 1
ATOM 1656 C CA . LYS A 1 220 ? 37.931 -4.034 -61.707 1.00 90.56 220 LYS A CA 1
ATOM 1657 C C . LYS A 1 220 ? 39.364 -3.491 -61.605 1.00 90.56 220 LYS A C 1
ATOM 1659 O O . LYS A 1 220 ? 39.711 -2.609 -62.385 1.00 90.56 220 LYS A O 1
ATOM 1664 N N . GLY A 1 221 ? 40.167 -3.946 -60.638 1.00 89.56 221 GLY A N 1
ATOM 1665 C CA . GLY A 1 221 ? 41.527 -3.442 -60.410 1.00 89.56 221 GLY A CA 1
ATOM 1666 C C . GLY A 1 221 ? 41.605 -2.000 -59.881 1.00 89.56 221 GLY A C 1
ATOM 1667 O O . GLY A 1 221 ? 42.655 -1.379 -59.976 1.00 89.56 221 GLY A O 1
ATOM 1668 N N . ARG A 1 222 ? 40.516 -1.442 -59.328 1.00 88.94 222 ARG A N 1
ATOM 1669 C CA . ARG A 1 222 ? 40.442 -0.057 -58.801 1.00 88.94 222 ARG A CA 1
ATOM 1670 C C . ARG A 1 222 ? 40.167 0.010 -57.296 1.00 88.94 222 ARG A C 1
ATOM 1672 O O . ARG A 1 222 ? 39.596 0.981 -56.806 1.00 88.94 222 ARG A O 1
ATOM 1679 N N . ALA A 1 223 ? 40.527 -1.039 -56.560 1.00 81.06 223 ALA A N 1
ATOM 1680 C CA . ALA A 1 223 ? 40.226 -1.154 -55.134 1.00 81.06 223 ALA A CA 1
ATOM 1681 C C . ALA A 1 223 ? 40.746 0.033 -54.316 1.00 81.06 223 ALA A C 1
ATOM 1683 O O . ALA A 1 223 ? 39.998 0.575 -53.510 1.00 81.06 223 ALA A O 1
ATOM 1684 N N . LEU A 1 224 ? 41.980 0.474 -54.582 1.00 79.19 224 LEU A N 1
ATOM 1685 C CA . LEU A 1 224 ? 42.622 1.566 -53.844 1.00 79.19 224 LEU A CA 1
ATOM 1686 C C . LEU A 1 224 ? 41.870 2.895 -53.984 1.00 79.19 224 LEU A C 1
ATOM 1688 O O . LEU A 1 224 ? 41.678 3.592 -52.994 1.00 79.19 224 LEU A O 1
ATOM 1692 N N . GLN A 1 225 ? 41.376 3.213 -55.183 1.00 82.19 225 GLN A N 1
ATOM 1693 C CA . GLN A 1 225 ? 40.629 4.450 -55.412 1.00 82.19 225 GLN A CA 1
ATOM 1694 C C . GLN A 1 225 ? 39.241 4.410 -54.761 1.00 82.19 225 GLN A C 1
ATOM 1696 O O . GLN A 1 225 ? 38.812 5.382 -54.154 1.00 82.19 225 GLN A O 1
ATOM 1701 N N . CYS A 1 226 ? 38.568 3.257 -54.805 1.00 77.44 226 CYS A N 1
ATOM 1702 C CA . CYS A 1 226 ? 37.266 3.093 -54.157 1.00 77.44 226 CYS A CA 1
ATOM 1703 C C . CYS A 1 226 ? 37.364 3.103 -52.620 1.00 77.44 226 CYS A C 1
ATOM 1705 O O . CYS A 1 226 ? 36.450 3.581 -51.953 1.00 77.44 226 CYS A O 1
ATOM 1707 N N . LEU A 1 227 ? 38.463 2.582 -52.060 1.00 78.56 227 LEU A N 1
ATOM 1708 C CA . LEU A 1 227 ? 38.777 2.682 -50.633 1.00 78.56 227 LEU A CA 1
ATOM 1709 C C . LEU A 1 227 ? 39.011 4.139 -50.221 1.00 78.56 227 LEU A C 1
ATOM 1711 O O . LEU A 1 227 ? 38.415 4.571 -49.240 1.00 78.56 227 LEU A O 1
ATOM 1715 N N . ALA A 1 228 ? 39.802 4.902 -50.983 1.00 80.44 228 ALA A N 1
ATOM 1716 C CA . ALA A 1 228 ? 40.027 6.324 -50.715 1.00 80.44 228 ALA A CA 1
ATOM 1717 C C . ALA A 1 228 ? 38.707 7.120 -50.681 1.00 80.44 228 ALA A C 1
ATOM 1719 O O . ALA A 1 228 ? 38.444 7.821 -49.706 1.00 80.44 228 ALA A O 1
ATOM 1720 N N . ASP A 1 229 ? 37.829 6.922 -51.671 1.00 80.88 229 ASP A N 1
ATOM 1721 C CA . ASP A 1 229 ? 36.524 7.597 -51.732 1.00 80.88 229 ASP A CA 1
ATOM 1722 C C . ASP A 1 229 ? 35.603 7.231 -50.552 1.00 80.88 229 ASP A C 1
ATOM 1724 O O . ASP A 1 229 ? 34.865 8.080 -50.046 1.00 80.88 229 ASP A O 1
ATOM 1728 N N . LEU A 1 230 ? 35.625 5.969 -50.104 1.00 79.69 230 LEU A N 1
ATOM 1729 C CA . LEU A 1 230 ? 34.849 5.511 -48.947 1.00 79.69 230 LEU A CA 1
ATOM 1730 C C . LEU A 1 230 ? 35.362 6.122 -47.641 1.00 79.69 230 LEU A C 1
ATOM 1732 O O . LEU A 1 230 ? 34.551 6.570 -46.834 1.00 79.69 230 LEU A O 1
ATOM 1736 N N . PHE A 1 231 ? 36.681 6.182 -47.445 1.00 77.50 231 PHE A N 1
ATOM 1737 C CA . PHE A 1 231 ? 37.279 6.812 -46.265 1.00 77.50 231 PHE A CA 1
ATOM 1738 C C . PHE A 1 231 ? 36.974 8.309 -46.203 1.00 77.50 231 PHE A C 1
ATOM 1740 O O . PHE A 1 231 ? 36.582 8.802 -45.146 1.00 77.50 231 PHE A O 1
ATOM 1747 N N . SER A 1 232 ? 37.065 9.022 -47.329 1.00 81.69 232 SER A N 1
ATOM 1748 C CA . SER A 1 232 ? 36.707 10.442 -47.383 1.00 81.69 232 SER A CA 1
ATOM 1749 C C . SER A 1 232 ? 35.235 10.681 -47.042 1.00 81.69 232 SER A C 1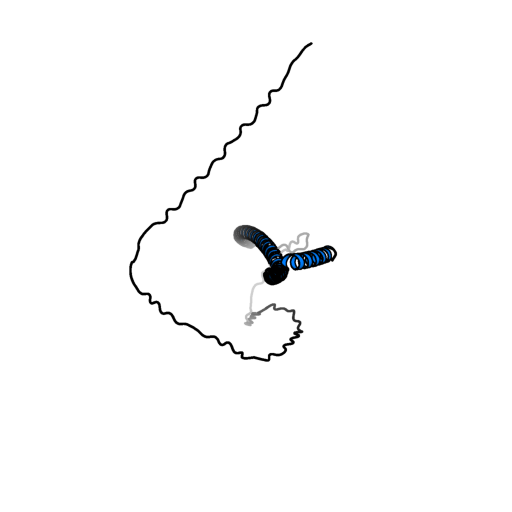
ATOM 1751 O O . SER A 1 232 ? 34.923 11.603 -46.293 1.00 81.69 232 SER A O 1
ATOM 1753 N N . LYS A 1 233 ? 34.322 9.833 -47.535 1.00 77.69 233 LYS A N 1
ATOM 1754 C CA . LYS A 1 233 ? 32.890 9.946 -47.221 1.00 77.69 233 LYS A CA 1
ATOM 1755 C C . LYS A 1 233 ? 32.582 9.621 -45.761 1.00 77.69 233 LYS A C 1
ATOM 1757 O O . LYS A 1 233 ? 31.862 10.392 -45.137 1.00 77.69 233 LYS A O 1
ATOM 1762 N N . ASN A 1 234 ? 33.160 8.547 -45.215 1.00 74.50 234 ASN A N 1
ATOM 1763 C CA . ASN A 1 234 ? 32.957 8.167 -43.814 1.00 74.50 234 ASN A CA 1
ATOM 1764 C C . ASN A 1 234 ? 33.455 9.249 -42.851 1.00 74.50 234 ASN A C 1
ATOM 1766 O O . ASN A 1 234 ? 32.768 9.572 -41.886 1.00 74.50 234 ASN A O 1
ATOM 1770 N N . HIS A 1 235 ? 34.612 9.847 -43.142 1.00 74.94 235 HIS A N 1
ATOM 1771 C CA . HIS A 1 235 ? 35.169 10.906 -42.308 1.00 74.94 235 HIS A CA 1
ATOM 1772 C C . HIS A 1 235 ? 34.275 12.156 -42.281 1.00 74.94 235 HIS A C 1
ATOM 1774 O O . HIS A 1 235 ? 34.066 12.747 -41.225 1.00 74.94 235 HIS A O 1
ATOM 1780 N N . MET A 1 236 ? 33.674 12.524 -43.419 1.00 65.56 236 MET A N 1
ATOM 1781 C CA . MET A 1 236 ? 32.730 13.646 -43.466 1.00 65.56 236 MET A CA 1
ATOM 1782 C C . MET A 1 236 ? 31.428 13.354 -42.710 1.00 65.56 236 MET A C 1
ATOM 1784 O O . MET A 1 236 ? 30.932 14.231 -42.008 1.00 65.56 236 MET A O 1
ATOM 1788 N N . THR A 1 237 ? 30.890 12.134 -42.792 1.00 66.19 237 THR A N 1
ATOM 1789 C CA . THR A 1 237 ? 29.702 11.753 -42.008 1.00 66.19 237 THR A CA 1
ATOM 1790 C C . THR A 1 237 ? 29.976 11.678 -40.507 1.00 66.19 237 THR A C 1
ATOM 1792 O O . THR A 1 237 ? 29.125 12.098 -39.733 1.00 66.19 237 THR A O 1
ATOM 1795 N N . GLU A 1 238 ? 31.150 11.206 -40.076 1.00 69.62 238 GLU A N 1
ATOM 1796 C CA . GLU A 1 238 ? 31.520 11.213 -38.653 1.00 69.62 238 GLU A CA 1
ATOM 1797 C C . GLU A 1 238 ? 31.653 12.632 -38.092 1.00 69.62 238 GLU A C 1
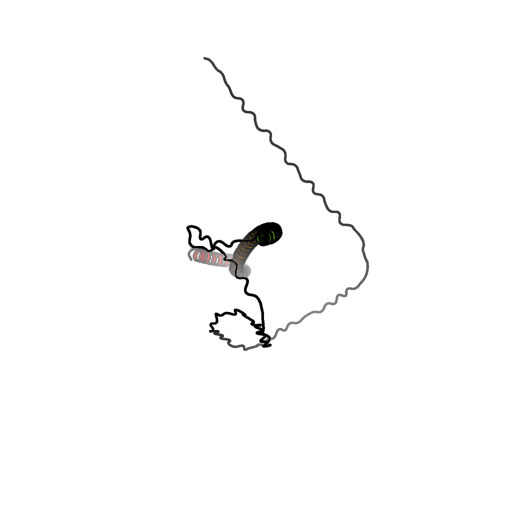ATOM 1799 O O . GLU A 1 238 ? 31.238 12.871 -36.961 1.00 69.62 238 GLU A O 1
ATOM 1804 N N . ASN A 1 239 ? 32.191 13.575 -38.871 1.00 72.00 239 ASN A N 1
ATOM 1805 C CA . ASN A 1 239 ? 32.277 14.974 -38.450 1.00 72.00 239 ASN A CA 1
ATOM 1806 C C . ASN A 1 239 ? 30.879 15.606 -38.334 1.00 72.00 239 ASN A C 1
ATOM 1808 O O . ASN A 1 239 ? 30.595 16.268 -37.342 1.00 72.00 239 ASN A O 1
ATOM 1812 N N . LEU A 1 240 ? 29.973 15.315 -39.273 1.00 63.31 240 LEU A N 1
ATOM 1813 C CA . LEU A 1 240 ? 28.590 15.808 -39.231 1.00 63.31 240 LEU A CA 1
ATOM 1814 C C . LEU A 1 240 ? 27.764 15.229 -38.071 1.00 63.31 240 LEU A C 1
ATOM 1816 O O . LEU A 1 240 ? 26.930 15.935 -37.520 1.00 63.31 240 LEU A O 1
ATOM 1820 N N . VAL A 1 241 ? 27.988 13.969 -37.684 1.00 67.94 241 VAL A N 1
ATOM 1821 C CA . VAL A 1 241 ? 27.308 13.337 -36.532 1.00 67.94 241 VAL A CA 1
ATOM 1822 C C . VAL A 1 241 ? 27.857 13.839 -35.190 1.00 67.94 241 VAL A C 1
ATOM 1824 O O . VAL A 1 241 ? 27.185 13.719 -34.174 1.00 67.94 241 VAL A O 1
ATOM 1827 N N . ARG A 1 242 ? 29.081 14.380 -35.161 1.00 68.19 242 ARG A N 1
ATOM 1828 C CA . ARG A 1 242 ? 29.717 14.889 -33.936 1.00 68.19 242 ARG A CA 1
ATOM 1829 C C . ARG A 1 242 ? 29.439 16.379 -33.691 1.00 68.19 242 ARG A C 1
ATOM 1831 O O . ARG A 1 242 ? 29.548 16.822 -32.553 1.00 68.19 242 ARG A O 1
ATOM 1838 N N . GLU A 1 243 ? 29.126 17.135 -34.743 1.00 64.31 243 GLU A N 1
ATOM 1839 C CA . GLU A 1 243 ? 28.838 18.579 -34.690 1.00 64.31 243 GLU A CA 1
ATOM 1840 C C . GLU A 1 243 ? 27.337 18.926 -34.603 1.00 64.31 243 GLU A C 1
ATOM 1842 O O . GLU A 1 243 ? 27.010 20.095 -34.393 1.00 64.31 243 GLU A O 1
ATOM 1847 N N . GLY A 1 244 ? 26.435 17.949 -34.753 1.00 44.69 244 GLY A N 1
ATOM 1848 C CA . GLY A 1 244 ? 24.976 18.117 -34.644 1.00 44.69 244 GLY A CA 1
ATOM 1849 C C . GLY A 1 244 ? 24.383 17.342 -33.480 1.00 44.69 244 GLY A C 1
ATOM 1850 O O . GLY A 1 244 ? 23.426 17.871 -32.873 1.00 44.69 244 GLY A O 1
#

Organism: NCBI:txid483139